Protein AF-A0A3Q0CDL2-F1 (afdb_monomer)

Foldseek 3Di:
DDDDDDDDDDDDDDDDDDDDDDDDDDDDPDDPPVNVVVVVVVVVVVVVVVVVVVVVVVVVVPPPPPVRVVVVVVVVVVVVVVVVVVVVVVVVVVVVVVVVVVVVVLVVVQVVLVVVDDVCVVVNVVSVVVVVVVVVVVVVVVVVVVVVVVVVVVVVVVVVVVVVVVVVVVVVVVVVVVVVVVVVCVVPDPVVVVVVVVVVVVLVVLLVVLVVVLCCLVVVPPPLVVDPVSVVSNVVSPDRPVPD

Mean predicted aligned error: 20.68 Å

Solvent-accessible surface area (backbone atoms only — not comparable to full-atom values): 14304 Å² total; per-residue (Å²): 132,86,86,89,82,83,89,85,89,91,86,83,86,86,87,88,85,80,88,85,84,85,89,78,89,81,76,88,79,74,80,47,71,65,56,57,48,52,49,51,54,50,49,54,50,50,53,51,49,51,53,50,51,53,46,53,51,47,65,64,65,56,65,66,47,73,68,52,51,50,50,50,52,55,48,51,54,50,48,53,54,48,52,50,52,51,52,51,53,49,52,53,47,54,54,53,49,52,52,50,51,54,51,51,49,52,52,54,51,51,62,49,54,72,70,65,46,85,87,44,53,67,63,50,52,52,50,55,47,50,53,52,50,52,53,52,52,52,52,53,49,53,56,45,51,55,51,50,52,54,51,49,54,50,50,53,53,52,49,53,51,53,51,54,50,52,51,53,52,51,51,53,53,52,52,53,55,46,52,50,51,52,49,55,51,52,71,64,29,64,68,54,56,49,49,52,53,49,53,56,47,53,53,51,52,49,52,52,51,38,52,50,52,48,52,49,52,69,69,64,72,60,69,42,83,78,40,69,66,52,38,50,51,52,63,54,56,68,57,62,84,82,80,117

Secondary structure (DSSP, 8-state):
-----------------------------PPPHHHHHHHHHHHHHHHHHHHHHHHHHHHHH----HHHHHHHHHHHHHHHHHHHHHHHHHHHHHHHHHHHHHHHHHHHHHHHHHHH-GGGHHHHHHHHHHHHHHHHHHHHHHHHHHHHHHHHHHHHHHHHHHHHHHHHHHHHHHHHHHHHHHHHHHHH-HHHHHHHHHHHHHHHHHHHHHHHHHHHHHHT---TTTSHHHHHHHHHHTS-TT--

Radius of gyration: 52.91 Å;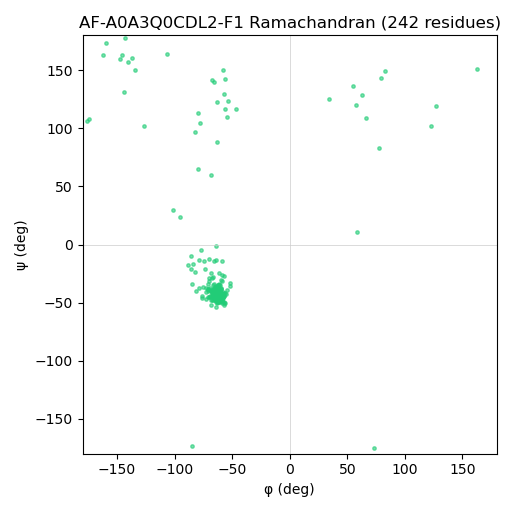 Cα contacts (8 Å, |Δi|>4): 27; chains: 1; bounding box: 133×54×135 Å

Sequence (244 aa):
MASAMEQQGEKPAAGAEDCGEVRDEPQAAGESIEDRIRLLLRLRAQTKQQLLEYKSMIDASEEKTPEQIMQEKQIEVKIEDLENEIEDVKSSFEVKSLALNRMKLSAALTNNIEKMGTESSVLTDDMKHIIKLHKLIMKSQEESSELEEKLLGIRKKRLQLKQTSRSKLLEIQTEKSKQKKDLDNMENSEVIKTMQKKLQMEIKITTVIQHVFQGLILGSKTNWAEDSALREIVLQLEKDLTTI

Structure (mmCIF, N/CA/C/O backbone):
data_AF-A0A3Q0CDL2-F1
#
_entry.id   AF-A0A3Q0CDL2-F1
#
loop_
_atom_site.group_PDB
_atom_site.id
_atom_site.type_symbol
_atom_site.label_atom_id
_atom_site.label_alt_id
_atom_site.label_comp_id
_atom_site.label_asym_id
_atom_site.label_entity_id
_atom_site.label_seq_id
_atom_site.pdbx_PDB_ins_code
_atom_site.Cartn_x
_atom_site.Cartn_y
_atom_site.Cartn_z
_atom_site.occupancy
_atom_site.B_iso_or_equiv
_atom_site.auth_seq_id
_atom_site.auth_comp_id
_atom_site.auth_asym_id
_atom_site.auth_atom_id
_atom_site.pdbx_PDB_model_num
ATOM 1 N N . MET A 1 1 ? 76.534 -24.252 23.927 1.00 37.84 1 MET A N 1
ATOM 2 C CA . MET A 1 1 ? 76.754 -23.433 22.714 1.00 37.84 1 MET A CA 1
ATOM 3 C C . MET A 1 1 ? 76.042 -22.116 22.999 1.00 37.84 1 MET A C 1
ATOM 5 O O . MET A 1 1 ? 74.838 -22.165 23.185 1.00 37.84 1 MET A O 1
ATOM 9 N N . ALA A 1 2 ? 76.717 -21.041 23.418 1.00 37.56 2 ALA A N 1
ATOM 10 C CA . ALA A 1 2 ? 77.727 -20.249 22.690 1.00 37.56 2 ALA A CA 1
ATOM 11 C C . ALA A 1 2 ? 77.112 -19.588 21.432 1.00 37.56 2 ALA A C 1
ATOM 13 O O . ALA A 1 2 ? 76.476 -20.300 20.665 1.00 37.56 2 ALA A O 1
ATOM 14 N N . SER A 1 3 ? 77.246 -18.280 21.172 1.00 36.06 3 SER A N 1
ATOM 15 C CA . SER A 1 3 ? 78.166 -17.284 21.760 1.00 36.06 3 SER A CA 1
ATOM 16 C C . SER A 1 3 ? 77.543 -15.882 21.881 1.00 36.06 3 SER A C 1
ATOM 18 O O . SER A 1 3 ? 76.564 -15.579 21.207 1.00 36.06 3 SER A O 1
ATOM 20 N N . ALA A 1 4 ? 78.159 -15.026 22.702 1.00 47.62 4 ALA A N 1
ATOM 21 C CA . ALA A 1 4 ? 77.961 -13.574 22.725 1.00 47.62 4 ALA A CA 1
ATOM 22 C C . ALA A 1 4 ? 79.176 -12.842 22.108 1.00 47.62 4 ALA A C 1
ATOM 24 O O . ALA A 1 4 ? 80.235 -13.456 21.974 1.00 47.62 4 ALA A O 1
ATOM 25 N N . MET A 1 5 ? 78.990 -11.561 21.758 1.00 41.50 5 MET A N 1
ATOM 26 C CA . MET A 1 5 ? 79.970 -10.471 21.529 1.00 41.50 5 MET A CA 1
ATOM 27 C C . MET A 1 5 ? 79.113 -9.202 21.291 1.00 41.50 5 MET A C 1
ATOM 29 O O . MET A 1 5 ? 78.276 -9.220 20.394 1.00 41.50 5 MET A O 1
ATOM 33 N N . GLU A 1 6 ? 79.006 -8.206 22.180 1.00 40.66 6 GLU A N 1
ATOM 34 C CA . GLU A 1 6 ? 79.991 -7.215 22.680 1.00 40.66 6 GLU A CA 1
ATOM 35 C C . GLU A 1 6 ? 80.471 -6.205 21.614 1.00 40.66 6 GLU A C 1
ATOM 37 O O . GLU A 1 6 ? 81.032 -6.614 20.607 1.00 40.66 6 GLU A O 1
ATOM 42 N N . GLN A 1 7 ? 80.050 -4.925 21.717 1.00 42.81 7 GLN A N 1
ATOM 43 C CA . GLN A 1 7 ? 80.788 -3.736 22.252 1.00 42.81 7 GLN A CA 1
ATOM 44 C C . GLN A 1 7 ? 81.736 -3.103 21.193 1.00 42.81 7 GLN A C 1
ATOM 46 O O . GLN A 1 7 ? 82.198 -3.821 20.321 1.00 42.81 7 GLN A O 1
ATOM 51 N N . GLN A 1 8 ? 82.076 -1.805 21.103 1.00 38.25 8 GLN A N 1
ATOM 52 C CA . GLN A 1 8 ? 81.852 -0.523 21.827 1.00 38.25 8 GLN A CA 1
ATOM 53 C C . GLN A 1 8 ? 81.735 0.612 20.749 1.00 38.25 8 GLN A C 1
ATOM 55 O O . GLN A 1 8 ? 81.874 0.314 19.567 1.00 38.25 8 GLN A O 1
ATOM 60 N N . GLY A 1 9 ? 81.490 1.914 20.989 1.00 30.89 9 GLY A N 1
ATOM 61 C CA . GLY A 1 9 ? 81.220 2.692 22.211 1.00 30.89 9 GLY A CA 1
ATOM 62 C C . GLY A 1 9 ? 82.219 3.851 22.439 1.00 30.89 9 GLY A C 1
ATOM 63 O O . GLY A 1 9 ? 83.301 3.582 22.941 1.00 30.89 9 GLY A O 1
ATOM 64 N N . GLU A 1 10 ? 81.869 5.122 22.147 1.00 30.00 10 GLU A N 1
ATOM 65 C CA . GLU A 1 10 ? 82.773 6.286 22.347 1.00 30.00 10 GLU A CA 1
ATOM 66 C C . GLU A 1 10 ? 82.119 7.510 23.033 1.00 30.00 10 GLU A C 1
ATOM 68 O O . GLU A 1 10 ? 80.917 7.760 22.925 1.00 30.00 10 GLU A O 1
ATOM 73 N N . LYS A 1 11 ? 82.943 8.265 23.769 1.00 37.34 11 LYS A N 1
ATOM 74 C CA . LYS A 1 11 ? 82.632 9.458 24.579 1.00 37.34 11 LYS A CA 1
ATOM 75 C C . LYS A 1 11 ? 83.862 10.377 24.520 1.00 37.34 11 LYS A C 1
ATOM 77 O O . LYS A 1 11 ? 84.965 9.863 24.340 1.00 37.34 11 LYS A O 1
ATOM 82 N N . PRO A 1 12 ? 83.736 11.683 24.800 1.00 42.75 12 PRO A N 1
ATOM 83 C CA . PRO A 1 12 ? 84.707 12.233 25.751 1.00 42.75 12 PRO A CA 1
ATOM 84 C C . PRO A 1 12 ? 84.115 13.181 26.807 1.00 42.75 12 PRO A C 1
ATOM 86 O O . PRO A 1 12 ? 83.010 13.706 26.691 1.00 42.75 12 PRO A O 1
ATOM 89 N N . ALA A 1 13 ? 84.893 13.347 27.877 1.00 35.75 13 ALA A N 1
ATOM 90 C CA . ALA A 1 13 ? 84.789 14.416 28.873 1.00 35.75 13 ALA A CA 1
ATOM 91 C C . ALA A 1 13 ? 85.564 15.670 28.351 1.00 35.75 13 ALA A C 1
ATOM 93 O O . ALA A 1 13 ? 86.014 15.657 27.211 1.00 35.75 13 ALA A O 1
ATOM 94 N N . ALA A 1 14 ? 85.780 16.781 29.060 1.00 36.28 14 ALA A N 1
ATOM 95 C CA . ALA A 1 14 ? 85.710 17.060 30.492 1.00 36.28 14 ALA A CA 1
ATOM 96 C C . ALA A 1 14 ? 85.555 18.573 30.760 1.00 36.28 14 ALA A C 1
ATOM 98 O O . ALA A 1 14 ? 85.694 19.390 29.854 1.00 36.28 14 ALA A O 1
ATOM 99 N N . GLY A 1 15 ? 85.341 18.928 32.027 1.00 29.38 15 GLY A N 1
ATOM 100 C CA . GLY A 1 15 ? 85.443 20.291 32.549 1.00 29.38 15 GLY A CA 1
ATOM 101 C C . GLY A 1 15 ? 85.217 20.265 34.059 1.00 29.38 15 GLY A C 1
ATOM 102 O O . GLY A 1 15 ? 84.099 20.006 34.496 1.00 29.38 15 GLY A O 1
ATOM 103 N N . ALA A 1 16 ? 86.279 20.444 34.843 1.00 38.75 16 ALA A N 1
ATOM 104 C CA . ALA A 1 16 ? 86.254 20.405 36.304 1.00 38.75 16 ALA A CA 1
ATOM 105 C C . ALA A 1 16 ? 87.230 21.446 36.864 1.00 38.75 16 ALA A C 1
ATOM 107 O O . ALA A 1 16 ? 88.356 21.490 36.385 1.00 38.75 16 ALA A O 1
ATOM 108 N N . GLU A 1 17 ? 86.758 22.245 37.827 1.00 33.28 17 GLU A N 1
ATOM 109 C CA . GLU A 1 17 ? 87.432 23.200 38.740 1.00 33.28 17 GLU A CA 1
ATOM 110 C C . GLU A 1 17 ? 86.308 24.123 39.291 1.00 33.28 17 GLU A C 1
ATOM 112 O O . GLU A 1 17 ? 85.319 24.336 38.590 1.00 33.28 17 GLU A O 1
ATOM 117 N N . ASP A 1 18 ? 86.333 24.720 40.486 1.00 29.38 18 ASP A N 1
ATOM 118 C CA . ASP A 1 18 ? 86.982 24.397 41.770 1.00 29.38 18 ASP A CA 1
ATOM 119 C C . ASP A 1 18 ? 86.283 25.214 42.902 1.00 29.38 18 ASP A C 1
ATOM 121 O O . ASP A 1 18 ? 85.564 26.166 42.616 1.00 29.38 18 ASP A O 1
ATOM 125 N N . CYS A 1 19 ? 86.479 24.817 44.166 1.00 29.55 19 CYS A N 1
ATOM 126 C CA . CYS A 1 19 ? 86.322 25.559 45.435 1.00 29.55 19 CYS A CA 1
ATOM 127 C C . CYS A 1 19 ? 85.233 26.651 45.644 1.00 29.55 19 CYS A C 1
ATOM 129 O O . CYS A 1 19 ? 85.321 27.759 45.125 1.00 29.55 19 CYS A O 1
ATOM 131 N N . GLY A 1 20 ? 84.423 26.455 46.702 1.00 31.94 20 GLY A N 1
ATOM 132 C CA . GLY A 1 20 ? 84.436 27.427 47.818 1.00 31.94 20 GLY A CA 1
ATOM 133 C C . GLY A 1 20 ? 83.118 28.060 48.309 1.00 31.94 20 GLY A C 1
ATOM 134 O O . GLY A 1 20 ? 82.497 28.849 47.616 1.00 31.94 20 GLY A O 1
ATOM 135 N N . GLU A 1 21 ? 82.818 27.811 49.594 1.00 30.83 21 GLU A N 1
ATOM 136 C CA . GLU A 1 21 ? 82.237 28.769 50.566 1.00 30.83 21 GLU A CA 1
ATOM 137 C C . GLU A 1 21 ? 80.721 29.138 50.544 1.00 30.83 21 GLU A C 1
ATOM 139 O O . GLU A 1 21 ? 80.307 30.190 50.082 1.00 30.83 21 GLU A O 1
ATOM 144 N N . VAL A 1 22 ? 79.917 28.270 51.187 1.00 41.84 22 VAL A N 1
ATOM 145 C CA . VAL A 1 22 ? 79.116 28.539 52.421 1.00 41.84 22 VAL A CA 1
ATOM 146 C C . VAL A 1 22 ? 78.110 29.726 52.489 1.00 41.84 22 VAL A C 1
ATOM 148 O O . VAL A 1 22 ? 78.460 30.875 52.261 1.00 41.84 22 VAL A O 1
ATOM 151 N N . ARG A 1 23 ? 76.922 29.420 53.066 1.00 38.66 23 ARG A N 1
ATOM 152 C CA . ARG A 1 23 ? 75.755 30.274 53.451 1.00 38.66 23 ARG A CA 1
ATOM 153 C C . ARG A 1 23 ? 74.796 30.684 52.321 1.00 38.66 23 ARG A C 1
ATOM 155 O O . ARG A 1 23 ? 75.222 30.939 51.207 1.00 38.66 23 ARG A O 1
ATOM 162 N N . ASP A 1 24 ? 73.479 30.765 52.533 1.00 31.45 24 ASP A N 1
ATOM 163 C CA . ASP A 1 24 ? 72.621 30.505 53.712 1.00 31.45 24 ASP A CA 1
ATOM 164 C C . ASP A 1 24 ? 71.317 29.818 53.245 1.00 31.45 24 ASP A C 1
ATOM 166 O O . ASP A 1 24 ? 70.903 29.993 52.098 1.00 31.45 24 ASP A O 1
ATOM 170 N N . GLU A 1 25 ? 70.622 29.084 54.125 1.00 45.72 25 GLU A N 1
ATOM 171 C CA . GLU A 1 25 ? 69.193 28.801 53.906 1.00 45.72 25 GLU A CA 1
ATOM 172 C C . GLU A 1 25 ? 68.383 30.100 54.030 1.00 45.72 25 GLU A C 1
ATOM 174 O O . GLU A 1 25 ? 68.580 30.868 54.976 1.00 45.72 25 GLU A O 1
ATOM 179 N N . PRO A 1 26 ? 67.357 30.279 53.184 1.00 46.22 26 PRO A N 1
ATOM 180 C CA . PRO A 1 26 ? 66.110 30.825 53.702 1.00 46.22 26 PRO A CA 1
ATOM 181 C C . PRO A 1 26 ? 64.916 29.934 53.345 1.00 46.22 26 PRO A C 1
ATOM 183 O O . PRO A 1 26 ? 64.364 29.993 52.252 1.00 46.22 26 PRO A O 1
ATOM 186 N N . GLN A 1 27 ? 64.494 29.178 54.358 1.00 37.22 27 GLN A N 1
ATOM 187 C CA . GLN A 1 27 ? 63.112 29.119 54.845 1.00 37.22 27 GLN A CA 1
ATOM 188 C C . GLN A 1 27 ? 61.992 28.713 53.872 1.00 37.22 27 GLN A C 1
ATOM 190 O O . GLN A 1 27 ? 61.606 29.420 52.944 1.00 37.22 27 GLN A O 1
ATOM 195 N N . ALA A 1 28 ? 61.325 27.620 54.246 1.00 50.00 28 ALA A N 1
ATOM 196 C CA . ALA A 1 28 ? 60.020 27.241 53.728 1.00 50.00 28 ALA A CA 1
ATOM 197 C C . ALA A 1 28 ? 58.979 28.369 53.893 1.00 50.00 28 ALA A C 1
ATOM 199 O O . ALA A 1 28 ? 58.479 28.620 54.991 1.00 50.00 28 ALA A O 1
ATOM 200 N N . ALA A 1 29 ? 58.583 28.987 52.780 1.00 41.72 29 ALA A N 1
ATOM 201 C CA . ALA A 1 29 ? 57.315 29.696 52.681 1.00 41.72 29 ALA A CA 1
ATOM 202 C C . ALA A 1 29 ? 56.207 28.647 52.505 1.00 41.72 29 ALA A C 1
ATOM 204 O O . ALA A 1 29 ? 56.091 28.025 51.451 1.00 41.72 29 ALA A O 1
ATOM 205 N N . GLY A 1 30 ? 55.437 28.391 53.564 1.00 50.50 30 GLY A N 1
ATOM 206 C CA . GLY A 1 30 ? 54.414 27.349 53.547 1.00 50.50 30 GLY A CA 1
ATOM 207 C C . GLY A 1 30 ? 53.312 27.642 52.531 1.00 50.50 30 GLY A C 1
ATOM 208 O O . GLY A 1 30 ? 52.633 28.663 52.638 1.00 50.50 30 GLY A O 1
ATOM 209 N N . GLU A 1 31 ? 53.084 26.718 51.592 1.00 56.03 31 GLU A N 1
ATOM 210 C CA . GLU A 1 31 ? 51.849 26.700 50.808 1.00 56.03 31 GLU A CA 1
ATOM 211 C C . GLU A 1 31 ? 50.663 26.641 51.776 1.00 56.03 31 GLU A C 1
ATOM 213 O O . GLU A 1 31 ? 50.510 25.672 52.531 1.00 56.03 31 GLU A O 1
ATOM 218 N N . SER A 1 32 ? 49.822 27.679 51.768 1.00 72.50 32 SER A N 1
ATOM 219 C CA . SER A 1 32 ? 48.610 27.682 52.581 1.00 72.50 32 SER A CA 1
ATOM 220 C C . SER A 1 32 ? 47.767 26.458 52.226 1.00 72.50 32 SER A C 1
ATOM 222 O O . SER A 1 32 ? 47.647 26.075 51.058 1.00 72.50 32 SER A O 1
ATOM 224 N N . ILE A 1 33 ? 47.122 25.859 53.230 1.00 78.31 33 ILE A N 1
ATOM 225 C CA . ILE A 1 33 ? 46.158 24.768 53.023 1.00 78.31 33 ILE A CA 1
ATOM 226 C C . ILE A 1 33 ? 45.099 25.194 51.987 1.00 78.31 33 ILE A C 1
ATOM 228 O O . ILE A 1 33 ? 44.659 24.381 51.176 1.00 78.31 33 ILE A O 1
ATOM 232 N N . GLU A 1 34 ? 44.760 26.485 51.953 1.00 80.38 34 GLU A N 1
ATOM 233 C CA . GLU A 1 34 ? 43.861 27.100 50.977 1.00 80.38 34 GLU A CA 1
ATOM 234 C C . GLU A 1 34 ? 44.380 27.025 49.535 1.00 80.38 34 GLU A C 1
ATOM 236 O O . GLU A 1 34 ? 43.597 26.757 48.626 1.00 80.38 34 GLU A O 1
ATOM 241 N N . ASP A 1 35 ? 45.681 27.208 49.300 1.00 84.75 35 ASP A N 1
ATOM 242 C CA . ASP A 1 35 ? 46.280 27.122 47.962 1.00 84.75 35 ASP A CA 1
ATOM 243 C C . ASP A 1 35 ? 46.348 25.677 47.472 1.00 84.75 35 ASP A C 1
ATOM 245 O O . ASP A 1 35 ? 46.018 25.394 46.316 1.00 84.75 35 ASP A O 1
ATOM 249 N N . ARG A 1 36 ? 46.624 24.734 48.379 1.00 86.50 36 ARG A N 1
ATOM 250 C CA . ARG A 1 36 ? 46.516 23.299 48.090 1.00 86.50 36 ARG A CA 1
ATOM 251 C C . ARG A 1 36 ? 45.071 22.886 47.782 1.00 86.50 36 ARG A C 1
ATOM 253 O O . ARG A 1 36 ? 44.841 22.096 46.868 1.00 86.50 36 ARG A O 1
ATOM 260 N N . ILE A 1 37 ? 44.081 23.465 48.468 1.00 90.12 37 ILE A N 1
ATOM 261 C CA . ILE A 1 37 ? 42.651 23.283 48.157 1.00 90.12 37 ILE A CA 1
ATOM 262 C C . ILE A 1 37 ? 42.295 23.904 46.794 1.00 90.12 37 ILE A C 1
ATOM 264 O O . ILE A 1 37 ? 41.624 23.251 45.994 1.00 90.12 37 ILE A O 1
ATOM 268 N N . ARG A 1 38 ? 42.769 25.118 46.477 1.00 90.38 38 ARG A N 1
ATOM 269 C CA . ARG A 1 38 ? 42.572 25.762 45.160 1.00 90.38 38 ARG A CA 1
ATOM 270 C C . ARG A 1 38 ? 43.164 24.920 44.028 1.00 90.38 38 ARG A C 1
ATOM 272 O O . ARG A 1 38 ? 42.516 24.760 42.992 1.00 90.38 38 ARG A O 1
ATOM 279 N N . LEU A 1 39 ? 44.349 24.342 44.231 1.00 92.50 39 LEU A N 1
ATOM 280 C CA . LEU A 1 39 ? 44.988 23.428 43.284 1.00 92.50 39 LEU A CA 1
ATOM 281 C C . LEU A 1 39 ? 44.149 22.157 43.074 1.00 92.50 39 LEU A C 1
ATOM 283 O O . LEU A 1 39 ? 43.856 21.807 41.933 1.00 92.50 39 LEU A O 1
ATOM 287 N N . LEU A 1 40 ? 43.685 21.513 44.150 1.00 93.25 40 LEU A N 1
ATOM 288 C CA . LEU A 1 40 ? 42.820 20.328 44.070 1.00 93.25 40 LEU A CA 1
ATOM 289 C C . LEU A 1 40 ? 41.478 20.616 43.376 1.00 93.25 40 LEU A C 1
ATOM 291 O O . LEU A 1 40 ? 41.010 19.800 42.583 1.00 93.25 40 LEU A O 1
ATOM 295 N N . LEU A 1 41 ? 40.867 21.781 43.619 1.00 93.62 41 LEU A N 1
ATOM 296 C CA . LEU A 1 41 ? 39.640 22.200 42.932 1.00 93.62 41 LEU A CA 1
ATOM 297 C C . LEU A 1 41 ? 39.872 22.446 41.433 1.00 93.62 41 LEU A C 1
ATOM 299 O O . LEU A 1 41 ? 39.039 22.043 40.619 1.00 93.62 41 LEU A O 1
ATOM 303 N N . ARG A 1 42 ? 41.010 23.046 41.059 1.00 94.69 42 ARG A N 1
ATOM 304 C CA . ARG A 1 42 ? 41.412 23.238 39.657 1.00 94.69 42 ARG A CA 1
ATOM 305 C C . ARG A 1 42 ? 41.645 21.900 38.955 1.00 94.69 42 ARG A C 1
ATOM 307 O O . ARG A 1 42 ? 41.087 21.687 37.882 1.00 94.69 42 ARG A O 1
ATOM 314 N N . LEU A 1 43 ? 42.385 20.986 39.586 1.00 94.50 43 LEU A N 1
ATOM 315 C CA . LEU A 1 43 ? 42.620 19.636 39.067 1.00 94.50 43 LEU A CA 1
ATOM 316 C C . LEU A 1 43 ? 41.301 18.873 38.895 1.00 94.50 43 LEU A C 1
ATOM 318 O O . LEU A 1 43 ? 41.045 18.345 37.820 1.00 94.50 43 LEU A O 1
ATOM 322 N N . ARG A 1 44 ? 40.400 18.906 39.889 1.00 95.69 44 ARG A N 1
ATOM 323 C CA . ARG A 1 44 ? 39.055 18.309 39.782 1.00 95.69 44 ARG A CA 1
ATOM 324 C C . ARG A 1 44 ? 38.267 18.862 38.590 1.00 95.69 44 ARG A C 1
ATOM 326 O O . ARG A 1 44 ? 37.586 18.096 37.910 1.00 95.69 44 ARG A O 1
ATOM 333 N N . ALA A 1 45 ? 38.331 20.172 38.346 1.00 95.00 45 ALA A N 1
ATOM 334 C CA . ALA A 1 45 ? 37.667 20.797 37.204 1.00 95.00 45 ALA A CA 1
ATOM 335 C C . ALA A 1 45 ? 38.285 20.346 35.869 1.00 95.00 45 ALA A C 1
ATOM 337 O O . ALA A 1 45 ? 37.543 19.976 34.962 1.00 95.00 45 ALA A O 1
ATOM 338 N N . GLN A 1 46 ? 39.619 20.291 35.773 1.00 95.75 46 GLN A N 1
ATOM 339 C CA . GLN A 1 46 ? 40.329 19.797 34.589 1.00 95.75 46 GLN A CA 1
ATOM 340 C C . GLN A 1 46 ? 40.028 18.320 34.310 1.00 95.75 46 GLN A C 1
ATOM 342 O O . GLN A 1 46 ? 39.648 17.989 33.194 1.00 95.75 46 GLN A O 1
ATOM 347 N N . THR A 1 47 ? 40.095 17.439 35.313 1.00 95.31 47 THR A N 1
ATOM 348 C CA . THR A 1 47 ? 39.760 16.016 35.141 1.00 95.31 47 THR A CA 1
ATOM 349 C C . THR A 1 47 ? 38.297 15.828 34.741 1.00 95.31 47 THR A C 1
ATOM 351 O O . THR A 1 47 ? 38.007 15.002 33.882 1.00 95.31 47 THR A O 1
ATOM 354 N N . LYS A 1 48 ? 37.361 16.613 35.301 1.00 96.31 48 LYS A N 1
ATOM 355 C CA . LYS A 1 48 ? 35.950 16.582 34.879 1.00 96.31 48 LYS A CA 1
ATOM 356 C C . LYS A 1 48 ? 35.787 17.007 33.416 1.00 96.31 48 LYS A C 1
ATOM 358 O O . LYS A 1 48 ? 35.015 16.375 32.700 1.00 96.31 48 LYS A O 1
ATOM 363 N N . GLN A 1 49 ? 36.495 18.052 32.991 1.00 95.19 49 GLN A N 1
ATOM 364 C CA . GLN A 1 49 ? 36.472 18.539 31.613 1.00 95.19 49 GLN A CA 1
ATOM 365 C C . GLN A 1 49 ? 37.043 17.493 30.647 1.00 95.19 49 GLN A C 1
ATOM 367 O O . GLN A 1 49 ? 36.362 17.120 29.700 1.00 95.19 49 GLN A O 1
ATOM 372 N N . GLN A 1 50 ? 38.217 16.932 30.948 1.00 94.06 50 GLN A N 1
ATOM 373 C CA . GLN A 1 50 ? 38.835 15.864 30.156 1.00 94.06 50 GLN A CA 1
ATOM 374 C C . GLN A 1 50 ? 37.937 14.627 30.050 1.00 94.06 50 GLN A C 1
ATOM 376 O O . GLN A 1 50 ? 37.801 14.062 28.974 1.00 94.06 50 GLN A O 1
ATOM 381 N N . LEU A 1 51 ? 37.286 14.203 31.139 1.00 94.31 51 LEU A N 1
ATOM 382 C CA . LEU A 1 51 ? 36.372 13.053 31.117 1.00 94.31 51 LEU A CA 1
ATOM 383 C C . LEU A 1 51 ? 35.145 13.335 30.229 1.00 94.31 51 LEU A C 1
ATOM 385 O O . LEU A 1 51 ? 34.689 12.450 29.511 1.00 94.31 51 LEU A O 1
ATOM 389 N N . LEU A 1 52 ? 34.642 14.574 30.222 1.00 94.44 52 LEU A N 1
ATOM 390 C CA . LEU A 1 52 ? 33.544 14.993 29.348 1.00 94.44 52 LEU A CA 1
ATOM 391 C C . LEU A 1 52 ? 33.982 15.083 27.876 1.00 94.44 52 LEU A C 1
ATOM 393 O O . LEU A 1 52 ? 33.228 14.666 27.003 1.00 94.44 52 LEU A O 1
ATOM 397 N N . GLU A 1 53 ? 35.201 15.546 27.601 1.00 91.88 53 GLU A N 1
ATOM 398 C CA . GLU A 1 53 ? 35.809 15.548 26.262 1.00 91.88 53 GLU A CA 1
ATOM 399 C C . GLU A 1 53 ? 36.036 14.125 25.740 1.00 91.88 53 GLU A C 1
ATOM 401 O O . GLU A 1 53 ? 35.597 13.815 24.636 1.00 91.88 53 GLU A O 1
ATOM 406 N N . TYR A 1 54 ? 36.616 13.228 26.546 1.00 88.38 54 TYR A N 1
ATOM 407 C CA . TYR A 1 54 ? 36.757 11.813 26.192 1.00 88.38 54 TYR A CA 1
ATOM 408 C C . TYR A 1 54 ? 35.405 11.139 25.984 1.00 88.38 54 TYR A C 1
ATOM 410 O O . TYR A 1 54 ? 35.261 10.382 25.031 1.00 88.38 54 TYR A O 1
ATOM 418 N N . LYS A 1 55 ? 34.400 11.434 26.818 1.00 90.31 55 LYS A N 1
ATOM 419 C CA . LYS A 1 55 ? 33.042 10.934 26.592 1.00 90.31 55 LYS A CA 1
ATOM 420 C C . LYS A 1 55 ? 32.477 11.448 25.265 1.00 90.31 55 LYS A C 1
ATOM 422 O O . LYS A 1 55 ? 32.001 10.647 24.482 1.00 90.31 55 LYS A O 1
ATOM 427 N N . SER A 1 56 ? 32.587 12.745 24.986 1.00 84.94 56 SER A N 1
ATOM 428 C CA . SER A 1 56 ? 32.137 13.341 23.720 1.00 84.94 56 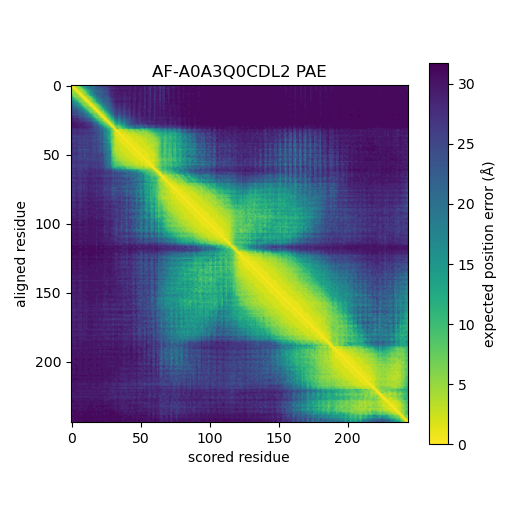SER A CA 1
ATOM 429 C C . SER A 1 56 ? 32.851 12.731 22.505 1.00 84.94 56 SER A C 1
ATOM 431 O O . SER A 1 56 ? 32.223 12.473 21.484 1.00 84.94 56 SER A O 1
ATOM 433 N N . MET A 1 57 ? 34.152 12.437 22.620 1.00 82.69 57 MET A N 1
ATOM 434 C CA . MET A 1 57 ? 34.906 11.717 21.591 1.00 82.69 57 MET A CA 1
ATOM 435 C C . MET A 1 57 ? 34.445 10.268 21.434 1.00 82.69 57 MET A C 1
ATOM 437 O O . MET A 1 57 ? 34.349 9.807 20.304 1.00 82.69 57 MET A O 1
ATOM 441 N N . ILE A 1 58 ? 34.152 9.559 22.530 1.00 80.00 58 ILE A N 1
ATOM 442 C CA . ILE A 1 58 ? 33.626 8.188 22.494 1.00 80.00 58 ILE A CA 1
ATOM 443 C C . ILE A 1 58 ? 32.246 8.186 21.834 1.00 80.00 58 ILE A C 1
ATOM 445 O O . ILE A 1 58 ? 32.093 7.518 20.817 1.00 80.00 58 ILE A O 1
ATOM 449 N N . ASP A 1 59 ? 31.310 9.003 22.323 1.00 77.81 59 ASP A N 1
ATOM 450 C CA . ASP A 1 59 ? 29.944 9.144 21.805 1.00 77.81 59 ASP A CA 1
ATOM 451 C C . ASP A 1 59 ? 29.932 9.575 20.313 1.00 77.81 59 ASP A C 1
ATOM 453 O O . ASP A 1 59 ? 29.039 9.189 19.564 1.00 77.81 59 ASP A O 1
ATOM 457 N N . ALA A 1 60 ? 30.930 10.346 19.852 1.00 74.94 60 ALA A N 1
ATOM 458 C CA . ALA A 1 60 ? 31.103 10.721 18.440 1.00 74.94 60 ALA A CA 1
ATOM 459 C C . ALA A 1 60 ? 31.879 9.686 17.596 1.00 74.94 60 ALA A C 1
ATOM 461 O O . ALA A 1 60 ? 31.772 9.698 16.371 1.00 74.94 60 ALA A O 1
ATOM 462 N N . SER A 1 61 ? 32.670 8.813 18.230 1.00 66.44 61 SER A N 1
ATOM 463 C CA . SER A 1 61 ? 33.367 7.684 17.591 1.00 66.44 61 SER A CA 1
ATOM 464 C C . SER A 1 61 ? 32.525 6.406 17.549 1.00 66.44 61 SER A C 1
ATOM 466 O O . SER A 1 61 ? 32.788 5.535 16.722 1.00 66.44 61 SER A O 1
ATOM 468 N N . GLU A 1 62 ? 31.464 6.326 18.362 1.00 65.19 62 GLU A N 1
ATOM 469 C CA . GLU A 1 62 ? 30.291 5.485 18.119 1.00 65.19 62 GLU A CA 1
ATOM 470 C C . GLU A 1 62 ? 29.501 6.027 16.913 1.00 65.19 62 GLU A C 1
ATOM 472 O O . GLU A 1 62 ? 28.308 6.334 16.981 1.00 65.19 62 GLU A O 1
ATOM 477 N N . GLU A 1 63 ? 30.162 6.084 15.753 1.00 59.25 63 GLU A N 1
ATOM 478 C CA . GLU A 1 63 ? 29.474 6.010 14.473 1.00 59.25 63 GLU A CA 1
ATOM 479 C C . GLU A 1 63 ? 28.814 4.627 14.427 1.00 59.25 63 GLU A C 1
ATOM 481 O O . GLU A 1 63 ? 29.424 3.632 14.030 1.00 59.25 63 GLU A O 1
ATOM 486 N N . LYS A 1 64 ? 27.579 4.559 14.949 1.00 63.94 64 LYS A N 1
ATOM 487 C CA . LYS A 1 64 ? 26.783 3.334 15.041 1.00 63.94 64 LYS A CA 1
ATOM 488 C C . LYS A 1 64 ? 26.848 2.633 13.691 1.00 63.94 64 LYS A C 1
ATOM 490 O O . LYS A 1 64 ? 26.388 3.179 12.686 1.00 63.94 64 LYS A O 1
ATOM 495 N N . THR A 1 65 ? 27.423 1.434 13.666 1.00 66.25 65 THR A N 1
ATOM 496 C CA . THR A 1 65 ? 27.582 0.697 12.405 1.00 66.25 65 THR A CA 1
ATOM 497 C C . THR A 1 65 ? 26.213 0.488 11.745 1.00 66.25 65 THR A C 1
ATOM 499 O O . THR A 1 65 ? 25.205 0.400 12.456 1.00 66.25 65 THR A O 1
ATOM 502 N N . PRO A 1 66 ? 26.121 0.411 10.404 1.00 63.34 66 PRO A N 1
ATOM 503 C CA . PRO A 1 66 ? 24.841 0.237 9.712 1.00 63.34 66 PRO A CA 1
ATOM 504 C C . PRO A 1 66 ? 24.018 -0.943 10.251 1.00 63.34 66 PRO A C 1
ATOM 506 O O . PRO A 1 66 ? 22.799 -0.840 10.390 1.00 63.34 66 PRO A O 1
ATOM 509 N N . GLU A 1 67 ? 24.687 -2.028 10.640 1.00 67.69 67 GLU A N 1
ATOM 510 C CA . GLU A 1 67 ? 24.122 -3.194 11.319 1.00 67.69 67 GLU A CA 1
ATOM 511 C C . GLU A 1 67 ? 23.512 -2.848 12.684 1.00 67.69 67 GLU A C 1
ATOM 513 O O . GLU A 1 67 ? 22.428 -3.324 13.014 1.00 67.69 67 GLU A O 1
ATOM 518 N N . GLN A 1 68 ? 24.180 -2.005 13.469 1.00 72.38 68 GLN A N 1
ATOM 519 C CA . GLN A 1 68 ? 23.761 -1.583 14.805 1.00 72.38 68 GLN A CA 1
ATOM 520 C C . GLN A 1 68 ? 22.572 -0.612 14.732 1.00 72.38 68 GLN A C 1
ATOM 522 O O . GLN A 1 68 ? 21.596 -0.798 15.453 1.00 72.38 68 GLN A O 1
ATOM 527 N N . ILE A 1 69 ? 22.577 0.329 13.777 1.00 71.44 69 ILE A N 1
ATOM 528 C CA . ILE A 1 69 ? 21.415 1.183 13.452 1.00 71.44 69 ILE A CA 1
ATOM 529 C C . ILE A 1 69 ? 20.231 0.328 12.973 1.00 71.44 69 ILE A C 1
ATOM 531 O O . ILE A 1 69 ? 19.077 0.601 13.304 1.00 71.44 69 ILE A O 1
ATOM 535 N N . MET A 1 70 ? 20.491 -0.716 12.181 1.00 69.94 70 MET A N 1
ATOM 536 C CA . MET A 1 70 ? 19.454 -1.635 11.711 1.00 69.94 70 MET A CA 1
ATOM 537 C C . MET A 1 70 ? 18.874 -2.482 12.854 1.00 69.94 70 MET A C 1
ATOM 539 O O . MET A 1 70 ? 17.663 -2.698 12.881 1.00 69.94 70 MET A O 1
ATOM 543 N N . GLN A 1 71 ? 19.697 -2.939 13.802 1.00 80.50 71 GLN A N 1
ATOM 544 C CA . GLN A 1 71 ? 19.232 -3.637 15.006 1.00 80.50 71 GLN A CA 1
ATOM 545 C C . GLN A 1 71 ? 18.435 -2.710 15.929 1.00 80.50 71 GLN A C 1
ATOM 547 O O . GLN A 1 71 ? 17.363 -3.096 16.382 1.00 80.50 71 GLN A O 1
ATOM 552 N N . GLU A 1 72 ? 18.906 -1.483 16.153 1.00 76.69 72 GLU A N 1
ATOM 553 C CA . GLU A 1 72 ? 18.212 -0.473 16.956 1.00 76.69 72 GLU A CA 1
ATOM 554 C C . GLU A 1 72 ? 16.829 -0.161 16.371 1.00 76.69 72 GLU A C 1
ATOM 556 O O . GLU A 1 72 ? 15.839 -0.264 17.086 1.00 76.69 72 GLU A O 1
ATOM 561 N N . LYS A 1 73 ? 16.717 0.045 15.051 1.00 81.75 73 LYS A N 1
ATOM 562 C CA . LYS A 1 73 ? 15.418 0.194 14.368 1.00 81.75 73 LYS A CA 1
ATOM 563 C C . LYS A 1 73 ? 14.523 -1.043 14.469 1.00 81.75 73 LYS A C 1
ATOM 565 O O . LYS A 1 73 ? 13.309 -0.910 14.563 1.00 81.75 73 LYS A O 1
ATOM 570 N N . GLN A 1 74 ? 15.087 -2.253 14.446 1.00 83.12 74 GLN A N 1
ATOM 571 C CA . GLN A 1 74 ? 14.304 -3.478 14.669 1.00 83.12 74 GLN A CA 1
ATOM 572 C C . GLN A 1 74 ? 13.822 -3.615 16.118 1.00 83.12 74 GLN A C 1
ATOM 574 O O . GLN A 1 74 ? 12.803 -4.263 16.349 1.00 83.12 74 GLN A O 1
ATOM 579 N N . ILE A 1 75 ? 14.550 -3.060 17.088 1.00 86.06 75 ILE A N 1
ATOM 580 C CA . ILE A 1 75 ? 14.137 -3.004 18.493 1.00 86.06 75 ILE A CA 1
ATOM 581 C C . ILE A 1 75 ? 13.067 -1.922 18.671 1.00 86.06 75 ILE A C 1
ATOM 583 O O . ILE A 1 75 ? 12.043 -2.200 19.278 1.00 86.06 75 ILE A O 1
ATOM 587 N N . GLU A 1 76 ? 13.254 -0.744 18.079 1.00 87.12 76 GLU A N 1
ATOM 588 C CA . GLU A 1 76 ? 12.316 0.384 18.110 1.00 87.12 76 GLU A CA 1
ATOM 589 C C . GLU A 1 76 ? 10.945 -0.000 17.528 1.00 87.12 76 GLU A C 1
ATOM 591 O O . GLU A 1 76 ? 9.936 0.165 18.205 1.00 87.12 76 GLU A O 1
ATOM 596 N N . VAL A 1 77 ? 10.907 -0.653 16.357 1.00 91.31 77 VAL A N 1
ATOM 597 C CA . VAL A 1 77 ? 9.659 -1.195 15.777 1.00 91.31 77 VAL A CA 1
ATOM 598 C C . VAL A 1 77 ? 9.001 -2.234 16.694 1.00 91.31 77 VAL A C 1
ATOM 600 O O . VAL A 1 77 ? 7.786 -2.233 16.843 1.00 91.31 77 VAL A O 1
ATOM 603 N N . LYS A 1 78 ? 9.777 -3.105 17.357 1.00 91.56 78 LYS A N 1
ATOM 604 C CA . LYS A 1 78 ? 9.222 -4.087 18.309 1.00 91.56 78 LYS A CA 1
ATOM 605 C C . LYS A 1 78 ? 8.692 -3.441 19.588 1.00 91.56 78 LYS A C 1
ATOM 607 O O . LYS A 1 78 ? 7.769 -3.984 20.183 1.00 91.56 78 LYS A O 1
ATOM 612 N N . ILE A 1 79 ? 9.287 -2.333 20.031 1.00 90.62 79 ILE A N 1
ATOM 613 C CA . ILE A 1 79 ? 8.782 -1.550 21.161 1.00 90.62 79 ILE A CA 1
ATOM 614 C C . ILE A 1 79 ? 7.463 -0.891 20.754 1.00 90.62 79 ILE A C 1
ATOM 616 O O . ILE A 1 79 ? 6.483 -1.075 21.464 1.00 90.62 79 ILE A O 1
ATOM 620 N N . GLU A 1 80 ? 7.399 -0.245 19.585 1.00 91.56 80 GLU A N 1
ATOM 621 C CA . GLU A 1 80 ? 6.165 0.346 19.048 1.00 91.56 80 GLU A CA 1
ATOM 622 C C . GLU A 1 80 ? 5.049 -0.710 18.892 1.00 91.56 80 GLU A C 1
ATOM 624 O O . GLU A 1 80 ? 3.919 -0.483 19.324 1.00 91.56 80 GLU A O 1
ATOM 629 N N . ASP A 1 81 ? 5.349 -1.895 18.348 1.00 90.88 81 ASP A N 1
ATOM 630 C CA . ASP A 1 81 ? 4.392 -3.010 18.247 1.00 90.88 81 ASP A CA 1
ATOM 631 C C . ASP A 1 81 ? 3.863 -3.449 19.634 1.00 90.88 81 ASP A C 1
ATOM 633 O O . ASP A 1 81 ? 2.656 -3.639 19.804 1.00 90.88 81 ASP A O 1
ATOM 637 N N . LEU A 1 82 ? 4.741 -3.573 20.640 1.00 92.94 82 LEU A N 1
ATOM 638 C CA . LEU A 1 82 ? 4.372 -3.964 22.011 1.00 92.94 82 LEU A CA 1
ATOM 639 C C . LEU A 1 82 ? 3.596 -2.870 22.761 1.00 92.94 82 LEU A C 1
ATOM 641 O O . LEU A 1 82 ? 2.672 -3.181 23.511 1.00 92.94 82 LEU A O 1
ATOM 645 N N . GLU A 1 83 ? 3.946 -1.596 22.579 1.00 89.69 83 GLU A N 1
ATOM 646 C CA . GLU A 1 83 ? 3.226 -0.462 23.168 1.00 89.69 83 GLU A CA 1
ATOM 647 C C . GLU A 1 83 ? 1.800 -0.367 22.611 1.00 89.69 83 GLU A C 1
ATOM 649 O O . GLU A 1 83 ? 0.850 -0.185 23.378 1.00 89.69 83 GLU A O 1
ATOM 654 N N . ASN A 1 84 ? 1.633 -0.584 21.302 1.00 91.69 84 ASN A N 1
ATOM 655 C CA . ASN A 1 84 ? 0.318 -0.678 20.669 1.00 91.69 84 ASN A CA 1
ATOM 656 C C . ASN A 1 84 ? -0.495 -1.869 21.215 1.00 91.69 84 ASN A C 1
ATOM 658 O O . ASN A 1 84 ? -1.663 -1.693 21.559 1.00 91.69 84 ASN A O 1
ATOM 662 N N . GLU A 1 85 ? 0.107 -3.058 21.369 1.00 93.50 85 GLU A N 1
ATOM 663 C CA . GLU A 1 85 ? -0.574 -4.223 21.964 1.00 93.50 85 GLU A CA 1
ATOM 664 C C . GLU A 1 85 ? -1.022 -3.954 23.415 1.00 93.50 85 GLU A C 1
ATOM 666 O O . GLU A 1 85 ? -2.142 -4.304 23.801 1.00 93.50 85 GLU A O 1
ATOM 671 N N . ILE A 1 86 ? -0.189 -3.283 24.219 1.00 92.69 86 ILE A N 1
ATOM 672 C CA . ILE A 1 86 ? -0.524 -2.902 25.599 1.00 92.69 86 ILE A CA 1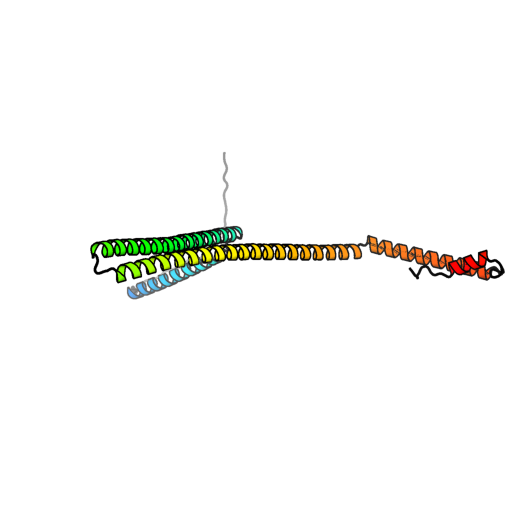
ATOM 673 C C . ILE A 1 86 ? -1.718 -1.938 25.636 1.00 92.69 86 ILE A C 1
ATOM 675 O O . ILE A 1 86 ? -2.636 -2.144 26.437 1.00 92.69 86 ILE A O 1
ATOM 679 N N . GLU A 1 87 ? -1.738 -0.907 24.788 1.00 92.38 87 GLU A N 1
ATOM 680 C CA . GLU A 1 87 ? -2.821 0.083 24.776 1.00 92.38 87 GLU A CA 1
ATOM 681 C C . GLU A 1 87 ? -4.138 -0.500 24.221 1.00 92.38 87 GLU A C 1
ATOM 683 O O . GLU A 1 87 ? -5.209 -0.202 24.761 1.00 92.38 87 GLU A O 1
ATOM 688 N N . ASP A 1 88 ? -4.080 -1.415 23.245 1.00 89.62 88 ASP A N 1
ATOM 689 C CA . ASP A 1 88 ? -5.234 -2.193 22.762 1.00 89.62 88 ASP A CA 1
ATOM 690 C C . ASP A 1 88 ? -5.820 -3.084 23.875 1.00 89.62 88 ASP A C 1
ATOM 692 O O . ASP A 1 88 ? -7.031 -3.065 24.143 1.00 89.62 88 ASP A O 1
ATOM 696 N N . VAL A 1 89 ? -4.973 -3.850 24.576 1.00 94.38 89 VAL A N 1
ATOM 697 C CA . VAL A 1 89 ? -5.395 -4.728 25.683 1.00 94.38 89 VAL A CA 1
ATOM 698 C C . VAL A 1 89 ? -6.016 -3.912 26.819 1.00 94.38 89 VAL A C 1
ATOM 700 O O . VAL A 1 89 ? -7.087 -4.283 27.320 1.00 94.38 89 VAL A O 1
ATOM 703 N N . LYS A 1 90 ? -5.387 -2.790 27.189 1.00 94.62 90 LYS A N 1
ATOM 704 C CA . LYS A 1 90 ? -5.864 -1.838 28.202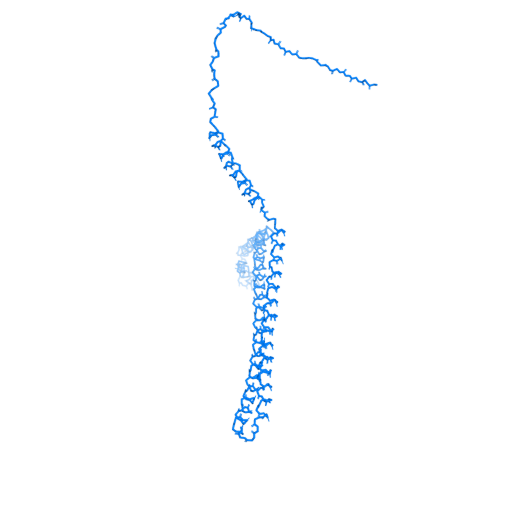 1.00 94.62 90 LYS A CA 1
ATOM 705 C C . LYS A 1 90 ? -7.213 -1.232 27.818 1.00 94.62 90 LYS A C 1
ATOM 707 O O . LYS A 1 90 ? -8.151 -1.315 28.610 1.00 94.62 90 LYS A O 1
ATOM 712 N N . SER A 1 91 ? -7.355 -0.735 26.591 1.00 88.88 91 SER A N 1
ATOM 713 C CA . SER A 1 91 ? -8.619 -0.195 26.073 1.00 88.88 91 SER A CA 1
ATOM 714 C C . SER A 1 91 ? -9.738 -1.242 26.123 1.00 88.88 91 SER A C 1
ATOM 716 O O . SER A 1 91 ? -10.837 -0.975 26.617 1.00 88.88 91 SER A O 1
ATOM 718 N N . SER A 1 92 ? -9.452 -2.483 25.709 1.00 92.44 92 SER A N 1
ATOM 719 C CA . SER A 1 92 ? -10.416 -3.588 25.806 1.00 92.44 92 SER A CA 1
ATOM 720 C C . SER A 1 92 ? -10.781 -3.915 27.263 1.00 92.44 92 SER A C 1
ATOM 722 O O . SER A 1 92 ? -11.946 -4.207 27.552 1.00 92.44 92 SER A O 1
ATOM 724 N N . PHE A 1 93 ? -9.819 -3.859 28.191 1.00 94.19 93 PHE A N 1
ATOM 725 C CA . PHE A 1 93 ? -10.052 -4.087 29.617 1.00 94.19 93 PHE A CA 1
ATOM 726 C C . PHE A 1 93 ? -10.935 -2.996 30.233 1.00 94.19 93 PHE A C 1
ATOM 728 O O . PHE A 1 93 ? -11.897 -3.325 30.928 1.00 94.19 93 PHE A O 1
ATOM 735 N N . GLU A 1 94 ? -10.671 -1.720 29.947 1.00 92.69 94 GLU A N 1
ATOM 736 C CA . GLU A 1 94 ? -11.467 -0.592 30.443 1.00 92.69 94 GLU A CA 1
ATOM 737 C C . GLU A 1 94 ? -12.925 -0.677 29.964 1.00 92.69 94 GLU A C 1
ATOM 739 O O . GLU A 1 94 ? -13.848 -0.595 30.780 1.00 92.69 94 GLU A O 1
ATOM 744 N N . VAL A 1 95 ? -13.150 -0.960 28.675 1.00 89.44 95 VAL A N 1
ATOM 745 C CA . VAL A 1 95 ? -14.498 -1.151 28.106 1.00 89.44 95 VAL A CA 1
ATOM 746 C C . VAL A 1 95 ? -15.225 -2.337 28.757 1.00 89.44 95 VAL A C 1
ATOM 748 O O . VAL A 1 95 ? -16.380 -2.203 29.176 1.00 89.44 95 VAL A O 1
ATOM 751 N N . LYS A 1 96 ? -14.558 -3.491 28.910 1.00 91.62 96 LYS A N 1
ATOM 752 C CA . LYS A 1 96 ? -15.137 -4.687 29.557 1.00 91.62 96 LYS A CA 1
ATOM 753 C C . LYS A 1 96 ? -15.431 -4.452 31.043 1.00 91.62 96 LYS A C 1
ATOM 755 O O . LYS A 1 96 ? -16.481 -4.871 31.533 1.00 91.62 96 LYS A O 1
ATOM 760 N N . SER A 1 97 ? -14.549 -3.746 31.750 1.00 94.38 97 SER A N 1
ATOM 761 C CA . SER A 1 97 ? -14.721 -3.356 33.154 1.00 94.38 97 SER A CA 1
ATOM 762 C C . SER A 1 97 ? -15.915 -2.412 33.331 1.00 94.38 97 SER A C 1
ATOM 764 O O . SER A 1 97 ? -16.770 -2.642 34.190 1.00 94.38 97 SER A O 1
ATOM 766 N N . LEU A 1 98 ? -16.051 -1.403 32.462 1.00 91.25 98 LEU A N 1
ATOM 767 C CA . LEU A 1 98 ? -17.192 -0.488 32.453 1.00 91.25 98 LEU A CA 1
ATOM 768 C C . LEU A 1 98 ? -18.515 -1.227 32.198 1.00 91.25 98 LEU A C 1
ATOM 770 O O . LEU A 1 98 ? -19.487 -1.001 32.922 1.00 91.25 98 LEU A O 1
ATOM 774 N N . ALA A 1 99 ? -18.551 -2.135 31.219 1.00 87.88 99 ALA A N 1
ATOM 775 C CA . ALA A 1 99 ? -19.724 -2.961 30.935 1.00 87.88 99 ALA A CA 1
ATOM 776 C C . ALA A 1 99 ? -20.110 -3.842 32.139 1.00 87.88 99 ALA A C 1
ATOM 778 O O . ALA A 1 99 ? -21.272 -3.852 32.553 1.00 87.88 99 ALA A O 1
ATOM 779 N N . LEU A 1 100 ? -19.134 -4.510 32.765 1.00 92.81 100 LEU A N 1
ATOM 780 C CA . LEU A 1 100 ? -19.350 -5.323 33.964 1.00 92.81 100 LEU A CA 1
ATOM 781 C C . LEU A 1 100 ? -19.874 -4.490 35.143 1.00 92.81 100 LEU A C 1
ATOM 783 O O . LEU A 1 100 ? -20.793 -4.923 35.838 1.00 92.81 100 LEU A O 1
ATOM 787 N N . ASN A 1 101 ? -19.327 -3.295 35.368 1.00 92.00 101 ASN A N 1
ATOM 788 C CA . ASN A 1 101 ? 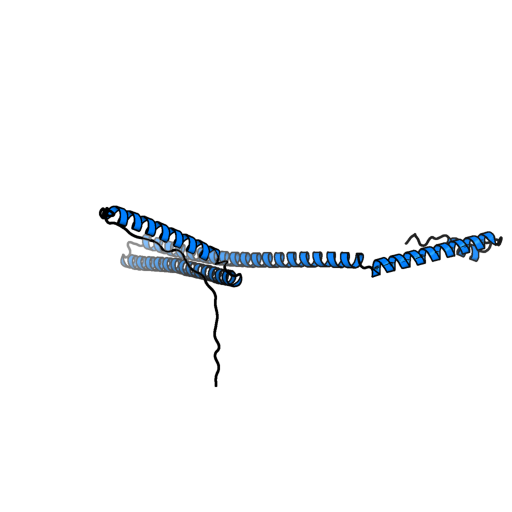-19.754 -2.412 36.454 1.00 92.00 101 ASN A CA 1
ATOM 789 C C . ASN A 1 101 ? -21.170 -1.864 36.227 1.00 92.00 101 ASN A C 1
ATOM 791 O O . ASN A 1 101 ? -21.973 -1.870 37.161 1.00 92.00 101 ASN A O 1
ATOM 795 N N . ARG A 1 102 ? -21.524 -1.493 34.988 1.00 87.88 102 ARG A N 1
ATOM 796 C CA . ARG A 1 102 ? -22.911 -1.155 34.614 1.00 87.88 102 ARG A CA 1
ATOM 797 C C . ARG A 1 102 ? -23.858 -2.329 34.865 1.00 87.88 102 ARG A C 1
ATOM 799 O O . ARG A 1 102 ? -24.927 -2.131 35.432 1.00 87.88 102 ARG A O 1
ATOM 806 N N . MET A 1 103 ? -23.457 -3.552 34.515 1.00 88.62 103 MET A N 1
ATOM 807 C CA . MET A 1 103 ? -24.279 -4.747 34.724 1.00 88.62 103 MET A CA 1
ATOM 808 C C . MET A 1 103 ? -24.470 -5.071 36.217 1.00 88.62 103 MET A C 1
ATOM 810 O O . MET A 1 103 ? -25.593 -5.344 36.642 1.00 88.62 103 MET A O 1
ATOM 814 N N . LYS A 1 104 ? -23.408 -4.967 37.031 1.00 90.56 104 LYS A N 1
ATOM 815 C CA . LYS A 1 104 ? -23.468 -5.104 38.499 1.00 90.56 104 LYS A CA 1
ATOM 816 C C . LYS A 1 104 ? -24.384 -4.060 39.137 1.00 90.56 104 LYS A C 1
ATOM 818 O O . LYS A 1 104 ? -25.205 -4.419 39.977 1.00 90.56 104 LYS A O 1
ATOM 823 N N . LEU A 1 105 ? -24.268 -2.793 38.731 1.00 89.12 105 LEU A N 1
ATOM 824 C CA . LEU A 1 105 ? -25.111 -1.706 39.231 1.00 89.12 105 LEU A CA 1
ATOM 825 C C . LEU A 1 105 ? -26.587 -1.946 38.885 1.00 89.12 105 LEU A C 1
ATOM 827 O O . LEU A 1 105 ? -27.433 -1.879 39.772 1.00 89.12 105 LEU A O 1
ATOM 831 N N . SER A 1 106 ? -26.889 -2.306 37.634 1.00 84.19 106 SER A N 1
ATOM 832 C CA . SER A 1 106 ? -28.250 -2.650 37.208 1.00 84.19 106 SER A CA 1
ATOM 833 C C . SER A 1 106 ? -28.826 -3.819 38.011 1.00 84.19 106 SER A C 1
ATOM 835 O O . SER A 1 106 ? -29.946 -3.723 38.496 1.00 84.19 106 SER A O 1
ATOM 837 N N . ALA A 1 107 ? -28.058 -4.894 38.224 1.00 86.00 107 ALA A N 1
ATOM 838 C CA . ALA A 1 107 ? -28.500 -6.040 39.022 1.00 86.00 107 ALA A CA 1
ATOM 839 C C . ALA A 1 107 ? -28.734 -5.684 40.503 1.00 86.00 107 ALA A C 1
ATOM 841 O O . ALA A 1 107 ? -29.723 -6.113 41.098 1.00 86.00 107 ALA A O 1
ATOM 842 N N . ALA A 1 108 ? -27.853 -4.877 41.103 1.00 86.44 108 ALA A N 1
ATOM 843 C CA . ALA A 1 108 ? -28.002 -4.407 42.479 1.00 86.44 108 ALA A CA 1
ATOM 844 C C . ALA A 1 108 ? -29.232 -3.500 42.657 1.00 86.44 108 ALA A C 1
ATOM 846 O O . ALA A 1 108 ? -29.951 -3.638 43.645 1.00 86.44 108 ALA A O 1
ATOM 847 N N . LEU A 1 109 ? -29.502 -2.615 41.692 1.00 82.00 109 LEU A N 1
ATOM 848 C CA . LEU A 1 109 ? -30.686 -1.756 41.697 1.00 82.00 109 LEU A CA 1
ATOM 849 C C . LEU A 1 109 ? -31.981 -2.565 41.528 1.00 82.00 109 LEU A C 1
ATOM 851 O O . LEU A 1 109 ? -32.909 -2.360 42.306 1.00 82.00 109 LEU A O 1
ATOM 855 N N . THR A 1 110 ? -32.028 -3.529 40.599 1.00 80.75 110 THR A N 1
ATOM 856 C CA . THR A 1 110 ? -33.181 -4.439 40.436 1.00 80.75 110 THR A CA 1
ATOM 857 C C . THR A 1 110 ? -33.489 -5.183 41.739 1.00 80.75 110 THR A C 1
ATOM 859 O O . THR A 1 110 ? -34.609 -5.105 42.236 1.00 80.75 110 THR A O 1
ATOM 862 N N . ASN A 1 111 ? -32.474 -5.795 42.364 1.00 83.56 111 ASN A N 1
ATOM 863 C CA . ASN A 1 111 ? -32.607 -6.491 43.651 1.00 83.56 111 ASN A CA 1
ATOM 864 C C . ASN A 1 111 ? -3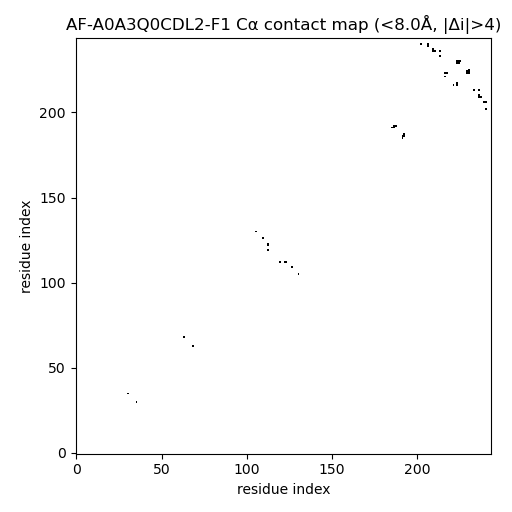3.057 -5.584 44.812 1.00 83.56 111 ASN A C 1
ATOM 866 O O . ASN A 1 111 ? -33.571 -6.086 45.811 1.00 83.56 111 ASN A O 1
ATOM 870 N N . ASN A 1 112 ? -32.812 -4.271 44.744 1.00 80.88 112 ASN A N 1
ATOM 871 C CA . ASN A 1 112 ? -33.283 -3.322 45.756 1.00 80.88 112 ASN A CA 1
ATOM 872 C C . ASN A 1 112 ? -34.746 -2.930 45.521 1.00 80.88 112 ASN A C 1
ATOM 874 O O . ASN A 1 112 ? -35.509 -2.848 46.478 1.00 80.88 112 ASN A O 1
ATOM 878 N N . ILE A 1 113 ? -35.153 -2.735 44.264 1.00 71.12 113 ILE A N 1
ATOM 879 C CA . ILE A 1 113 ? -36.539 -2.396 43.908 1.00 71.12 113 ILE A CA 1
ATOM 880 C C . ILE A 1 113 ? -37.481 -3.567 44.218 1.00 71.12 113 ILE A C 1
ATOM 882 O O . ILE A 1 113 ? -38.519 -3.355 44.839 1.00 71.12 113 ILE A O 1
ATOM 886 N N . GLU A 1 114 ? -37.083 -4.810 43.917 1.00 72.69 114 GLU A N 1
ATOM 887 C CA . GLU A 1 114 ? -37.854 -6.013 44.281 1.00 72.69 114 GLU A CA 1
ATOM 888 C C . GLU A 1 114 ? -38.117 -6.134 45.795 1.00 72.69 114 GLU A C 1
ATOM 890 O O . GLU A 1 114 ? -39.135 -6.689 46.205 1.00 72.69 114 GLU A O 1
ATOM 895 N N . LYS A 1 115 ? -37.242 -5.568 46.639 1.00 76.75 115 LYS A N 1
ATOM 896 C CA . LYS A 1 115 ? -37.398 -5.552 48.104 1.00 76.75 115 LYS A CA 1
ATOM 897 C C . LYS A 1 115 ? -38.287 -4.423 48.632 1.00 76.75 115 LYS A C 1
ATOM 899 O O . LYS A 1 115 ? -38.699 -4.502 49.785 1.00 76.75 115 LYS A O 1
ATOM 904 N N . MET A 1 116 ? -38.569 -3.381 47.843 1.00 68.25 116 MET A N 1
ATOM 905 C CA . MET A 1 116 ? -39.341 -2.210 48.299 1.00 68.25 116 MET A CA 1
ATOM 906 C C . MET A 1 116 ? -40.865 -2.377 48.192 1.00 68.25 116 MET A C 1
ATOM 908 O O . MET A 1 116 ? -41.601 -1.573 48.757 1.00 68.25 116 MET A O 1
ATOM 912 N N . GLY A 1 117 ? -41.354 -3.430 47.532 1.00 61.66 117 GLY A N 1
ATOM 913 C CA . GLY A 1 117 ? -42.783 -3.745 47.488 1.00 61.66 117 GLY A CA 1
ATOM 914 C C . GLY A 1 117 ? -43.627 -2.817 46.600 1.00 61.66 117 GLY A C 1
ATOM 915 O O . GLY A 1 117 ? -43.129 -1.962 45.866 1.00 61.66 117 GLY A O 1
ATOM 916 N N . THR A 1 118 ? -44.943 -3.036 46.634 1.00 59.38 118 THR A N 1
ATOM 917 C CA . THR A 1 118 ? -45.916 -2.593 45.617 1.00 59.38 118 THR A CA 1
ATOM 918 C C . THR A 1 118 ? -46.080 -1.081 45.437 1.00 59.38 118 THR A C 1
ATOM 920 O O . THR A 1 118 ? -46.649 -0.671 44.428 1.00 59.38 118 THR A O 1
ATOM 923 N N . GLU A 1 119 ? -45.574 -0.245 46.347 1.00 58.47 119 GLU A N 1
ATOM 924 C CA . GLU A 1 119 ? -45.624 1.220 46.201 1.00 58.47 119 GLU A CA 1
ATOM 925 C C . GLU A 1 119 ? -44.629 1.758 45.155 1.00 58.47 119 GLU A C 1
ATOM 927 O O . GLU A 1 119 ? -44.760 2.885 44.686 1.00 58.47 119 GLU A O 1
ATOM 932 N N . SER A 1 120 ? -43.659 0.941 44.725 1.00 61.66 120 SER A N 1
ATOM 933 C CA . SER A 1 120 ? -42.607 1.330 43.775 1.00 61.66 120 SER A CA 1
ATOM 934 C C . SER A 1 120 ? -42.915 0.980 42.305 1.00 61.66 120 SER A C 1
ATOM 936 O O . SER A 1 120 ? -41.998 0.824 41.497 1.00 61.66 120 SER A O 1
ATOM 938 N N . SER A 1 121 ? -44.188 0.822 41.918 1.00 71.31 121 SER A N 1
ATOM 939 C CA . SER A 1 121 ? -44.556 0.336 40.572 1.00 71.31 121 SER A CA 1
ATOM 940 C C . SER A 1 121 ? -44.045 1.237 39.438 1.00 71.31 121 SER A C 1
ATOM 942 O O . SER A 1 121 ? -43.445 0.734 38.491 1.00 71.31 121 SER A O 1
ATOM 944 N N . VAL A 1 122 ? -44.181 2.562 39.577 1.00 73.69 122 VAL A N 1
ATOM 945 C CA . VAL A 1 122 ? -43.694 3.552 38.596 1.00 73.69 122 VAL A CA 1
ATOM 946 C C . VAL A 1 122 ? -42.172 3.474 38.444 1.00 73.69 122 VAL A C 1
ATOM 948 O O . VAL A 1 122 ? -41.676 3.339 37.330 1.00 73.69 122 VAL A O 1
ATOM 951 N N . LEU A 1 123 ? -41.431 3.439 39.559 1.00 76.25 123 LEU A N 1
ATOM 952 C CA . LEU A 1 123 ? -39.970 3.288 39.549 1.00 76.25 123 LEU A CA 1
ATOM 953 C C . LEU A 1 123 ? -39.538 1.953 38.915 1.00 76.25 123 LEU A C 1
ATOM 955 O O . LEU A 1 123 ? -38.507 1.876 38.247 1.00 76.25 123 LEU A O 1
ATOM 959 N N . THR A 1 124 ? -40.337 0.900 39.106 1.00 77.44 124 THR A N 1
ATOM 960 C CA . THR A 1 124 ? -40.095 -0.420 38.515 1.00 77.44 124 THR A CA 1
ATOM 961 C C . THR A 1 124 ? -40.269 -0.386 36.996 1.00 77.44 124 THR A C 1
ATOM 963 O O . THR A 1 124 ? -39.417 -0.919 36.285 1.00 77.44 124 THR A O 1
ATOM 966 N N . ASP A 1 125 ? -41.321 0.257 36.482 1.00 81.62 125 ASP A N 1
ATOM 967 C CA . ASP A 1 125 ? -41.554 0.396 35.039 1.00 81.62 125 ASP A CA 1
ATOM 968 C C . ASP A 1 125 ? -40.550 1.349 34.368 1.00 81.62 125 ASP A C 1
ATOM 970 O O . ASP A 1 125 ? -40.019 1.008 33.305 1.00 81.62 125 ASP A O 1
ATOM 974 N N . ASP A 1 126 ? -40.189 2.462 35.017 1.00 83.19 126 ASP A N 1
ATOM 975 C CA . ASP A 1 126 ? -39.102 3.349 34.578 1.00 83.19 126 ASP A CA 1
ATOM 976 C C . ASP A 1 126 ? -37.777 2.583 34.479 1.00 83.19 126 ASP A C 1
ATOM 978 O O . ASP A 1 126 ? -37.082 2.645 33.462 1.00 83.19 126 ASP A O 1
ATOM 982 N N . MET A 1 127 ? -37.443 1.769 35.485 1.00 79.75 127 MET A N 1
ATOM 983 C CA . MET A 1 127 ? -36.226 0.957 35.467 1.00 79.75 127 MET A CA 1
ATOM 984 C C . MET A 1 127 ? -36.257 -0.117 34.368 1.00 79.75 127 MET A C 1
ATOM 986 O O . MET A 1 127 ? -35.261 -0.361 33.680 1.00 79.75 127 MET A O 1
ATOM 990 N N . LYS A 1 128 ? -37.425 -0.714 34.118 1.00 84.12 128 LYS A N 1
ATOM 991 C CA . LYS A 1 128 ? -37.667 -1.644 33.002 1.00 84.12 128 LYS A CA 1
ATOM 992 C C . LYS A 1 128 ? -37.480 -0.959 31.646 1.00 84.12 128 LYS A C 1
ATOM 994 O O . LYS A 1 128 ? -36.991 -1.587 30.703 1.00 84.12 128 LYS A O 1
ATOM 999 N N . HIS A 1 129 ? -37.841 0.320 31.540 1.00 88.88 129 HIS A N 1
ATOM 1000 C CA . HIS A 1 129 ? -37.593 1.149 30.364 1.00 88.88 129 HIS A CA 1
ATOM 1001 C C . HIS A 1 129 ? -36.101 1.488 30.211 1.00 88.88 129 HIS A C 1
ATOM 1003 O O . HIS A 1 129 ? -35.545 1.278 29.133 1.00 88.88 129 HIS A O 1
ATOM 1009 N N . ILE A 1 130 ? -35.417 1.885 31.291 1.00 86.50 130 ILE A N 1
ATOM 1010 C CA . ILE A 1 130 ? -33.966 2.140 31.311 1.00 86.50 130 ILE A CA 1
ATOM 1011 C C . ILE A 1 130 ? -33.181 0.902 30.859 1.00 86.50 130 ILE A C 1
ATOM 1013 O O . ILE A 1 130 ? -32.290 1.022 30.022 1.00 86.50 130 ILE A O 1
ATOM 1017 N N . ILE A 1 131 ? -33.531 -0.299 31.333 1.00 84.69 131 ILE A N 1
ATOM 1018 C CA . ILE A 1 131 ? -32.880 -1.554 30.915 1.00 84.69 131 ILE A CA 1
ATOM 1019 C C . ILE A 1 131 ? -33.106 -1.833 29.417 1.00 84.69 131 ILE A C 1
ATOM 1021 O O . ILE A 1 131 ? -32.168 -2.225 28.717 1.00 84.69 131 ILE A O 1
ATOM 1025 N N . LYS A 1 132 ? -34.318 -1.591 28.889 1.00 91.56 132 LYS A N 1
ATOM 1026 C CA . LYS A 1 132 ? -34.597 -1.699 27.442 1.00 91.56 132 LYS A CA 1
ATOM 1027 C C . LYS A 1 132 ? -33.760 -0.708 26.627 1.00 91.56 132 LYS A C 1
ATOM 1029 O O . LYS A 1 132 ? -33.171 -1.112 25.626 1.00 91.56 132 LYS A O 1
ATOM 1034 N N . LEU A 1 133 ? -33.669 0.550 27.063 1.00 92.12 133 LEU A N 1
ATOM 1035 C CA . LEU A 1 133 ? -32.833 1.569 26.424 1.00 92.12 133 LEU A CA 1
ATOM 1036 C C . LEU A 1 133 ? -31.352 1.183 26.462 1.00 92.12 133 LEU A C 1
ATOM 1038 O O . LEU A 1 133 ? -30.698 1.223 25.427 1.00 92.12 133 LEU A O 1
ATOM 1042 N N . HIS A 1 134 ? -30.830 0.725 27.604 1.00 86.81 134 HIS A N 1
ATOM 1043 C CA . HIS A 1 134 ? -29.437 0.282 27.719 1.00 86.81 134 HIS A CA 1
ATOM 1044 C C . HIS A 1 134 ? -29.122 -0.875 26.759 1.00 86.81 134 HIS A C 1
ATOM 1046 O O . HIS A 1 134 ? -28.058 -0.887 26.145 1.00 86.81 134 HIS A O 1
ATOM 1052 N N . LYS A 1 135 ? -30.062 -1.812 26.572 1.00 89.25 135 LYS A N 1
ATOM 1053 C CA . LYS A 1 135 ? -29.928 -2.911 25.604 1.00 89.25 135 LYS A CA 1
ATOM 1054 C C . LYS A 1 135 ? -29.904 -2.417 24.150 1.00 89.25 135 LYS A C 1
ATOM 1056 O O . LYS A 1 135 ? -29.130 -2.938 23.351 1.00 89.25 135 LYS A O 1
ATOM 1061 N N . LEU A 1 136 ? -30.719 -1.417 23.806 1.00 94.12 136 LEU A N 1
ATOM 1062 C CA . LEU A 1 136 ? -30.701 -0.784 22.480 1.00 94.12 136 LEU A CA 1
ATOM 1063 C C . LEU A 1 136 ? -29.402 0.002 22.243 1.00 94.12 136 LEU A C 1
ATOM 1065 O O . LEU A 1 136 ? -28.810 -0.119 21.174 1.00 94.12 136 LEU A O 1
ATOM 1069 N N . ILE A 1 137 ? -28.927 0.739 23.252 1.00 91.00 137 ILE A N 1
ATOM 1070 C CA . ILE A 1 137 ? -27.650 1.465 23.215 1.00 91.00 137 ILE A CA 1
ATOM 1071 C C . ILE A 1 137 ? -26.491 0.486 22.999 1.00 91.00 137 ILE A C 1
ATOM 1073 O O . ILE A 1 137 ? -25.699 0.699 22.088 1.00 91.00 137 ILE A O 1
ATOM 1077 N N . MET A 1 138 ? -26.428 -0.617 23.754 1.00 87.44 138 MET A N 1
ATOM 1078 C CA . MET A 1 138 ? -25.399 -1.649 23.562 1.00 87.44 138 MET A CA 1
ATOM 1079 C C . MET A 1 138 ? -25.400 -2.217 22.139 1.00 87.44 138 MET A C 1
ATOM 1081 O O . MET A 1 138 ? -24.336 -2.317 21.539 1.00 87.44 138 MET A O 1
ATOM 1085 N N . LYS A 1 139 ? -26.576 -2.527 21.573 1.00 93.25 139 LYS A N 1
ATOM 1086 C CA . LYS A 1 139 ? -26.677 -3.031 20.193 1.00 93.25 139 LYS A CA 1
ATOM 1087 C C . LYS A 1 139 ? -26.193 -2.002 19.168 1.00 93.25 139 LYS A C 1
ATOM 1089 O O . LYS A 1 139 ? -25.471 -2.352 18.245 1.00 93.25 139 LYS A O 1
ATOM 1094 N N . SER A 1 140 ? -26.546 -0.729 19.349 1.00 92.81 140 SER A N 1
ATOM 1095 C CA . SER A 1 140 ? -26.077 0.350 18.472 1.00 92.81 140 SER A CA 1
ATOM 1096 C C . SER A 1 140 ? -24.562 0.574 18.587 1.00 92.81 140 SER A C 1
ATOM 1098 O O . SER A 1 140 ? -23.917 0.873 17.583 1.00 92.81 140 SER A O 1
ATOM 1100 N N . GLN A 1 141 ? -23.978 0.396 19.777 1.00 89.62 141 GLN A N 1
ATOM 1101 C CA . GLN A 1 141 ? -22.528 0.451 19.986 1.00 89.62 141 GLN A CA 1
ATOM 1102 C C . GLN A 1 141 ? -21.813 -0.726 19.306 1.00 89.62 141 GLN A C 1
ATOM 1104 O O . GLN A 1 141 ? -20.830 -0.505 18.609 1.00 89.62 141 GLN A O 1
ATOM 1109 N N . GLU A 1 142 ? -22.343 -1.944 19.431 1.00 91.31 142 GLU A N 1
ATOM 1110 C CA . GLU A 1 142 ? -21.835 -3.147 18.756 1.00 91.31 142 GLU A CA 1
ATOM 1111 C C . GLU A 1 142 ? -21.862 -3.005 17.221 1.00 91.31 142 GLU A C 1
ATOM 1113 O O . GLU A 1 142 ? -20.842 -3.210 16.563 1.00 91.31 142 GLU A O 1
ATOM 1118 N N . GLU A 1 143 ? -22.983 -2.545 16.653 1.00 95.31 143 GLU A N 1
ATOM 1119 C CA . GLU A 1 143 ? -23.117 -2.242 15.216 1.00 95.31 143 GLU A CA 1
ATOM 1120 C C . GLU A 1 143 ? -22.134 -1.152 14.747 1.00 95.31 143 GLU A C 1
ATOM 1122 O O . GLU A 1 143 ? -21.615 -1.214 13.630 1.00 95.31 143 GLU A O 1
ATOM 1127 N N . SER A 1 144 ? -21.844 -0.166 15.603 1.00 92.88 144 SER A N 1
ATOM 1128 C CA . SER A 1 144 ? -20.873 0.895 15.306 1.00 92.88 144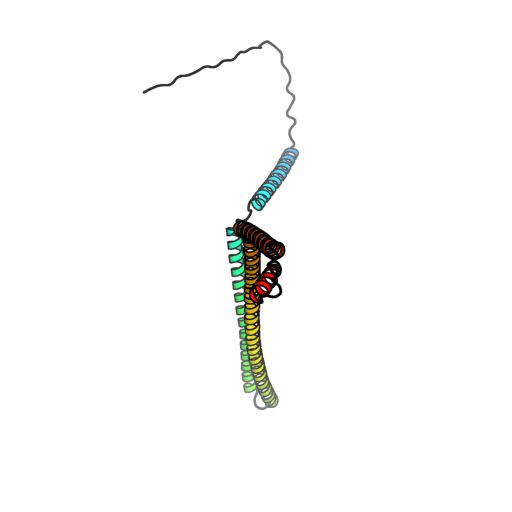 SER A CA 1
ATOM 1129 C C . SER A 1 144 ? -19.441 0.355 15.291 1.00 92.88 144 SER A C 1
ATOM 1131 O O . SER A 1 144 ? -18.705 0.625 14.344 1.00 92.88 144 SER A O 1
ATOM 1133 N N . SER A 1 145 ? -19.060 -0.464 16.277 1.00 90.62 145 SER A N 1
ATOM 1134 C CA . SER A 1 145 ? -17.737 -1.098 16.328 1.00 90.62 145 SER A CA 1
ATOM 1135 C C . SER A 1 145 ? -17.500 -2.051 15.151 1.00 90.62 145 SER A C 1
ATOM 1137 O O . SER A 1 145 ? -16.424 -2.026 14.556 1.00 90.62 145 SER A O 1
ATOM 1139 N N . GLU A 1 146 ? -18.507 -2.830 14.739 1.00 95.50 146 GLU A N 1
ATOM 1140 C CA . GLU A 1 146 ? -18.406 -3.700 13.556 1.00 95.50 146 GLU A CA 1
ATOM 1141 C C . GLU A 1 146 ? -18.189 -2.881 12.263 1.00 95.50 146 GLU A C 1
ATOM 1143 O O . GLU A 1 146 ? -17.441 -3.279 11.362 1.00 95.50 146 GLU A O 1
ATOM 1148 N N . LEU A 1 147 ? -18.823 -1.707 12.156 1.00 96.12 147 LEU A N 1
ATOM 1149 C CA . LEU A 1 147 ? -18.638 -0.798 11.024 1.00 96.12 147 LEU A CA 1
ATOM 1150 C C . LEU A 1 147 ? -17.251 -0.133 11.033 1.00 96.12 147 LEU A C 1
ATOM 1152 O O . LEU A 1 147 ? -16.630 -0.003 9.973 1.00 96.12 147 LEU A O 1
ATOM 1156 N N . GLU A 1 148 ? -16.747 0.256 12.205 1.00 93.31 148 GLU A N 1
ATOM 1157 C CA . GLU A 1 148 ? -15.394 0.795 12.375 1.00 93.31 148 GLU A CA 1
ATOM 1158 C C . GLU A 1 148 ? -14.316 -0.234 12.016 1.00 93.31 148 GLU A C 1
ATOM 1160 O O . GLU A 1 148 ? -13.386 0.102 11.278 1.00 93.31 148 GLU A O 1
ATOM 1165 N N . GLU A 1 149 ? -14.470 -1.498 12.423 1.00 94.00 149 GLU A N 1
ATOM 1166 C CA . GLU A 1 149 ? -13.559 -2.587 12.051 1.00 94.00 149 GLU A CA 1
ATOM 1167 C C . GLU A 1 149 ? -13.522 -2.790 10.525 1.00 94.00 149 GLU A C 1
ATOM 1169 O O . GLU A 1 149 ? -12.449 -2.801 9.908 1.00 94.00 149 GLU A O 1
ATOM 1174 N N . LYS A 1 150 ? -14.695 -2.850 9.873 1.00 96.31 150 LYS A N 1
ATOM 1175 C CA . LYS A 1 150 ? -14.806 -2.918 8.401 1.00 96.31 150 LYS A CA 1
ATOM 1176 C C . LYS A 1 150 ? -14.108 -1.731 7.728 1.00 96.31 150 LYS A C 1
ATOM 1178 O O . LYS A 1 150 ? -13.404 -1.904 6.726 1.00 96.31 150 LYS A O 1
ATOM 1183 N N . LEU A 1 151 ? -14.260 -0.527 8.281 1.00 96.19 151 LEU A N 1
ATOM 1184 C CA . LEU A 1 151 ? -13.638 0.698 7.779 1.00 96.19 151 LEU A CA 1
ATOM 1185 C C . LEU A 1 151 ? -12.108 0.678 7.952 1.00 96.19 151 LEU A C 1
ATOM 1187 O O . LEU A 1 151 ? -11.381 1.063 7.028 1.00 96.19 151 LEU A O 1
ATOM 1191 N N . LEU A 1 152 ? -11.603 0.174 9.079 1.00 95.31 152 LEU A N 1
ATOM 1192 C CA . LEU A 1 152 ? -10.176 -0.026 9.345 1.00 95.31 152 LEU A CA 1
ATOM 1193 C C . LEU A 1 152 ? -9.584 -1.065 8.373 1.00 95.31 152 LEU A C 1
ATOM 1195 O O . LEU A 1 152 ? -8.561 -0.805 7.733 1.00 95.31 152 LEU A O 1
ATOM 1199 N N . GLY A 1 153 ? -10.291 -2.172 8.126 1.00 96.94 153 GLY A N 1
ATOM 1200 C CA . GLY A 1 153 ? -9.940 -3.157 7.099 1.00 96.94 153 GLY A CA 1
ATOM 1201 C C . GLY A 1 153 ? -9.845 -2.559 5.685 1.00 96.94 153 GLY A C 1
ATOM 1202 O O . GLY A 1 153 ? -8.905 -2.859 4.941 1.00 96.94 153 GLY A O 1
ATOM 1203 N N . ILE A 1 154 ? -10.758 -1.653 5.314 1.00 96.94 154 ILE A N 1
ATOM 1204 C CA . ILE A 1 154 ? -10.692 -0.903 4.045 1.00 96.94 154 ILE A CA 1
ATOM 1205 C C . ILE A 1 154 ? -9.483 0.046 4.019 1.00 96.94 154 ILE A C 1
ATOM 1207 O O . ILE A 1 154 ? -8.788 0.113 3.000 1.00 96.94 154 ILE A O 1
ATOM 1211 N N . ARG A 1 155 ? -9.183 0.753 5.120 1.00 94.81 155 ARG A N 1
ATOM 1212 C CA . ARG A 1 155 ? -7.985 1.610 5.235 1.00 94.81 155 ARG A CA 1
ATOM 1213 C C . ARG A 1 155 ? -6.695 0.795 5.056 1.00 94.81 155 ARG A C 1
ATOM 1215 O O . ARG A 1 155 ? -5.845 1.205 4.266 1.00 94.81 155 ARG A O 1
ATOM 1222 N N . LYS A 1 156 ? -6.584 -0.383 5.683 1.00 95.88 156 LYS A N 1
ATOM 1223 C CA . LYS A 1 156 ? -5.432 -1.299 5.554 1.00 95.88 156 LYS A CA 1
ATOM 1224 C C . LYS A 1 156 ? -5.240 -1.780 4.110 1.00 95.88 156 LYS A C 1
ATOM 1226 O O . LYS A 1 156 ? -4.147 -1.641 3.560 1.00 95.88 156 LYS A O 1
ATOM 1231 N N . LYS A 1 157 ? -6.313 -2.231 3.445 1.00 96.06 157 LYS A N 1
ATOM 1232 C CA . LYS A 1 157 ? -6.292 -2.614 2.016 1.00 96.06 157 LYS A CA 1
ATOM 1233 C C . LYS A 1 157 ? -5.875 -1.449 1.106 1.00 96.06 157 LYS A C 1
ATOM 1235 O O . LYS A 1 157 ? -5.063 -1.629 0.199 1.00 96.06 157 LYS A O 1
ATOM 1240 N N . ARG A 1 158 ? -6.382 -0.236 1.363 1.00 95.75 158 ARG A N 1
ATOM 1241 C CA . ARG A 1 158 ? -6.018 0.983 0.615 1.00 95.75 158 ARG A CA 1
ATOM 1242 C C . ARG A 1 158 ? -4.537 1.339 0.779 1.00 95.75 158 ARG A C 1
ATOM 1244 O O . ARG A 1 158 ? -3.904 1.736 -0.198 1.00 95.75 158 ARG A O 1
ATOM 1251 N N . LEU A 1 159 ? -3.982 1.190 1.984 1.00 96.50 159 LEU A N 1
ATOM 1252 C CA . LEU A 1 159 ? -2.565 1.436 2.254 1.00 96.50 159 LEU A CA 1
ATOM 1253 C C . LEU A 1 159 ? -1.669 0.441 1.501 1.00 96.50 159 LEU A C 1
ATOM 1255 O O . LEU A 1 159 ? -0.757 0.866 0.793 1.00 96.50 159 LEU A O 1
ATOM 1259 N N . GLN A 1 160 ? -1.989 -0.856 1.565 1.00 95.69 160 GLN A N 1
ATOM 1260 C CA . GLN A 1 160 ? -1.282 -1.902 0.815 1.00 95.69 160 GLN A CA 1
ATOM 1261 C C . GLN A 1 160 ? -1.315 -1.646 -0.700 1.00 95.69 160 GLN A C 1
ATOM 1263 O O . GLN A 1 160 ? -0.282 -1.737 -1.362 1.00 95.69 160 GLN A O 1
ATOM 1268 N N . LEU A 1 161 ? -2.468 -1.248 -1.254 1.00 97.19 161 LEU A N 1
ATOM 1269 C CA . LEU A 1 161 ? -2.588 -0.883 -2.671 1.00 97.19 161 LEU A CA 1
ATOM 1270 C C . LEU A 1 161 ? -1.736 0.347 -3.037 1.00 97.19 161 LEU A C 1
ATOM 1272 O O . LEU A 1 161 ? -1.119 0.382 -4.100 1.00 97.19 161 LEU A O 1
ATOM 1276 N N . LYS A 1 162 ? -1.659 1.352 -2.155 1.00 96.50 162 LYS A N 1
ATOM 1277 C CA . LYS A 1 162 ? -0.806 2.535 -2.359 1.00 96.50 162 LYS A CA 1
ATOM 1278 C C . LYS A 1 162 ? 0.683 2.166 -2.343 1.00 96.50 162 LYS A C 1
ATOM 1280 O O . LYS A 1 162 ? 1.445 2.689 -3.154 1.00 96.50 162 LYS A O 1
ATOM 1285 N N . GLN A 1 163 ? 1.093 1.255 -1.460 1.00 94.88 163 GLN A N 1
ATOM 1286 C CA . GLN A 1 163 ? 2.468 0.762 -1.369 1.00 94.88 163 GLN A CA 1
ATOM 1287 C C . GLN A 1 163 ? 2.865 -0.071 -2.597 1.00 94.88 163 GLN A C 1
ATOM 1289 O O . GLN A 1 163 ? 3.906 0.193 -3.197 1.00 94.88 163 GLN A O 1
ATOM 1294 N N . THR A 1 164 ? 2.028 -1.023 -3.025 1.00 95.44 164 THR A N 1
ATOM 1295 C CA . THR A 1 164 ? 2.305 -1.843 -4.219 1.00 95.44 164 THR A CA 1
ATOM 1296 C C . THR A 1 164 ? 2.300 -1.010 -5.501 1.00 95.44 164 THR A C 1
ATOM 1298 O O . THR A 1 164 ? 3.183 -1.187 -6.338 1.00 95.44 164 THR A O 1
ATOM 1301 N N . SER A 1 165 ? 1.382 -0.044 -5.626 1.00 95.44 165 SER A N 1
ATOM 1302 C CA . SER A 1 165 ? 1.372 0.935 -6.722 1.00 95.44 165 SER A CA 1
ATOM 1303 C C . SER A 1 165 ? 2.667 1.759 -6.771 1.00 95.44 165 SER A C 1
ATOM 1305 O O . SER A 1 165 ? 3.304 1.842 -7.821 1.00 95.44 165 SER A O 1
ATOM 1307 N N . ARG A 1 166 ? 3.130 2.284 -5.624 1.00 95.31 166 ARG A N 1
ATOM 1308 C CA . ARG A 1 166 ? 4.411 3.007 -5.528 1.00 95.31 166 ARG A CA 1
ATOM 1309 C C . ARG A 1 166 ? 5.601 2.132 -5.935 1.00 95.31 166 ARG A C 1
ATOM 1311 O O . ARG A 1 166 ? 6.474 2.620 -6.644 1.00 95.31 166 ARG A O 1
ATOM 1318 N N . SER A 1 167 ? 5.622 0.863 -5.521 1.00 94.69 167 SER A N 1
ATOM 1319 C CA . SER A 1 167 ? 6.683 -0.085 -5.891 1.00 94.69 167 SER A CA 1
ATOM 1320 C C . SER A 1 167 ? 6.733 -0.321 -7.405 1.00 94.69 167 SER A C 1
ATOM 1322 O O . SER A 1 167 ? 7.775 -0.130 -8.025 1.00 94.69 167 SER A O 1
ATOM 1324 N N . LYS A 1 168 ? 5.583 -0.617 -8.030 1.00 96.19 168 LYS A N 1
ATOM 1325 C CA . LYS A 1 168 ? 5.489 -0.807 -9.488 1.00 96.19 168 LYS A CA 1
ATOM 1326 C C . LYS A 1 168 ? 5.853 0.450 -10.278 1.00 96.19 168 LYS A C 1
ATOM 1328 O O . LYS A 1 168 ? 6.441 0.352 -11.348 1.00 96.19 168 LYS A O 1
ATOM 1333 N N . LEU A 1 169 ? 5.525 1.637 -9.768 1.00 96.56 169 LEU A N 1
ATOM 1334 C CA . LEU A 1 169 ? 5.899 2.895 -10.417 1.00 96.56 169 LEU A CA 1
ATOM 1335 C C . LEU A 1 169 ? 7.421 3.116 -10.405 1.00 96.56 169 LEU A C 1
ATOM 1337 O O . LEU A 1 169 ? 7.970 3.572 -11.407 1.00 96.56 169 LEU A O 1
ATOM 1341 N N . LEU A 1 170 ? 8.105 2.745 -9.315 1.00 95.94 170 LEU A N 1
ATOM 1342 C CA . LEU A 1 170 ? 9.571 2.758 -9.251 1.00 95.94 170 LEU A CA 1
ATOM 1343 C C . LEU A 1 170 ? 10.183 1.732 -10.215 1.00 95.94 170 LEU A C 1
ATOM 1345 O O . LEU A 1 170 ? 11.095 2.082 -10.956 1.00 95.94 170 LEU A O 1
ATOM 1349 N N . GLU A 1 171 ? 9.643 0.513 -10.268 1.00 95.69 171 GLU A N 1
ATOM 1350 C CA . GLU A 1 171 ? 10.065 -0.542 -11.202 1.00 95.69 171 GLU A CA 1
ATOM 1351 C C . GLU A 1 171 ? 9.964 -0.075 -12.669 1.00 95.69 171 GLU A C 1
ATOM 1353 O O . GLU A 1 171 ? 10.949 -0.118 -13.410 1.00 95.69 171 GLU A O 1
ATOM 1358 N N . ILE A 1 172 ? 8.815 0.494 -13.060 1.00 95.50 172 ILE A N 1
ATOM 1359 C CA . ILE A 1 172 ? 8.591 1.092 -14.388 1.00 95.50 172 ILE A CA 1
ATOM 1360 C C . ILE A 1 172 ? 9.598 2.215 -14.670 1.00 95.50 172 ILE A C 1
ATOM 1362 O O . ILE A 1 172 ? 10.130 2.302 -15.778 1.00 95.50 172 ILE A O 1
ATOM 1366 N N . GLN A 1 173 ? 9.883 3.075 -13.687 1.00 94.62 173 GLN A N 1
ATOM 1367 C CA . GLN A 1 173 ? 10.871 4.141 -13.842 1.00 94.62 173 GLN A CA 1
ATOM 1368 C C . GLN A 1 173 ? 12.284 3.574 -14.050 1.00 94.62 173 GLN A C 1
ATOM 1370 O O . GLN A 1 173 ? 12.992 4.048 -14.938 1.00 94.62 173 GLN A O 1
ATOM 1375 N N . THR A 1 174 ? 12.680 2.540 -13.299 1.00 95.06 174 THR A N 1
ATOM 1376 C CA . THR A 1 174 ? 13.992 1.895 -13.457 1.00 95.06 174 THR A CA 1
ATOM 1377 C C . THR A 1 174 ? 14.141 1.182 -14.797 1.00 95.06 174 THR A C 1
ATOM 1379 O O . THR A 1 174 ? 15.158 1.372 -15.465 1.00 95.06 174 THR A O 1
ATOM 1382 N N . GLU A 1 175 ? 13.125 0.443 -15.252 1.00 94.25 175 GLU A N 1
ATOM 1383 C CA . GLU A 1 175 ? 13.178 -0.249 -16.544 1.00 94.25 175 GLU A CA 1
ATOM 1384 C C . GLU A 1 175 ? 13.153 0.752 -17.710 1.00 94.25 175 GLU A C 1
ATOM 1386 O O . GLU A 1 175 ? 13.914 0.602 -18.661 1.00 94.25 175 GLU A O 1
ATOM 1391 N N . LYS A 1 176 ? 12.393 1.854 -17.608 1.00 94.31 176 LYS A N 1
ATOM 1392 C CA . LYS A 1 176 ? 12.452 2.956 -18.585 1.00 94.31 176 LYS A CA 1
ATOM 1393 C C . LYS A 1 176 ? 13.845 3.593 -18.651 1.00 94.31 176 LYS A C 1
ATOM 1395 O O . LYS A 1 176 ? 14.334 3.895 -19.740 1.00 94.31 176 LYS A O 1
ATOM 1400 N N . SER A 1 177 ? 14.499 3.799 -17.506 1.00 93.00 177 SER A N 1
ATOM 1401 C CA . SER A 1 177 ? 15.876 4.308 -17.455 1.00 93.00 177 SER A CA 1
ATOM 1402 C C . SER A 1 177 ? 16.890 3.326 -18.047 1.00 93.00 177 SER A C 1
ATOM 1404 O O . SER A 1 177 ? 17.857 3.765 -18.666 1.00 93.00 177 SER A O 1
ATOM 1406 N N . LYS A 1 178 ? 16.671 2.017 -17.889 1.00 93.94 178 LYS A N 1
ATOM 1407 C CA . LYS A 1 178 ? 17.479 0.963 -18.511 1.00 93.94 178 LYS A CA 1
ATOM 1408 C C . LYS A 1 178 ? 17.284 0.928 -20.029 1.00 93.94 178 LYS A C 1
ATOM 1410 O O . LYS A 1 178 ? 18.260 1.103 -20.745 1.00 93.94 178 LYS A O 1
ATOM 1415 N N . GLN A 1 179 ? 16.043 0.867 -20.518 1.00 90.50 179 GLN A N 1
ATOM 1416 C CA . GLN A 1 179 ? 15.732 0.922 -21.955 1.00 90.50 179 GLN A CA 1
ATOM 1417 C C . GLN A 1 179 ? 16.324 2.158 -22.641 1.00 90.50 179 GLN A C 1
ATOM 1419 O O . GLN A 1 179 ? 16.829 2.055 -23.755 1.00 90.50 179 GLN A O 1
ATOM 1424 N N . LYS A 1 180 ? 16.306 3.327 -21.980 1.00 91.44 180 LYS A N 1
ATOM 1425 C CA . LYS A 1 180 ? 16.944 4.536 -22.519 1.00 91.44 180 LYS A CA 1
ATOM 1426 C C . LYS A 1 180 ? 18.462 4.363 -22.665 1.00 91.44 180 LYS A C 1
ATOM 1428 O O . LYS A 1 180 ? 18.989 4.681 -23.723 1.00 91.44 180 LYS A O 1
ATOM 1433 N N . LYS A 1 181 ? 19.144 3.802 -21.659 1.00 89.44 181 LYS A N 1
ATOM 1434 C CA . LYS A 1 181 ? 20.581 3.479 -21.745 1.00 89.44 181 LYS A CA 1
ATOM 1435 C C . LYS A 1 181 ? 20.875 2.444 -22.829 1.00 89.44 181 LYS A C 1
ATOM 1437 O O . LYS A 1 181 ? 21.835 2.615 -23.565 1.00 89.44 181 LYS A O 1
ATOM 1442 N N . ASP A 1 182 ? 20.058 1.402 -22.947 1.00 86.62 182 ASP A N 1
ATOM 1443 C CA . ASP A 1 182 ? 20.245 0.347 -23.948 1.00 86.62 182 ASP A CA 1
ATOM 1444 C C . ASP A 1 182 ? 20.067 0.894 -25.376 1.00 86.62 182 ASP A C 1
ATOM 1446 O O . ASP A 1 182 ? 20.860 0.573 -26.261 1.00 86.62 182 ASP A O 1
ATOM 1450 N N . LEU A 1 183 ? 19.097 1.793 -25.585 1.00 86.25 183 LEU A N 1
ATOM 1451 C CA . LEU A 1 183 ? 18.916 2.518 -26.845 1.00 86.25 183 LEU A CA 1
ATOM 1452 C C . LEU A 1 183 ? 20.110 3.439 -27.149 1.00 86.25 183 LEU A C 1
ATOM 1454 O O . LEU A 1 183 ? 20.649 3.383 -28.251 1.00 86.25 183 LEU A O 1
ATOM 1458 N N . ASP A 1 184 ? 20.562 4.228 -26.169 1.00 84.19 184 ASP A N 1
ATOM 1459 C CA . ASP A 1 184 ? 21.705 5.140 -26.320 1.00 84.19 184 ASP A CA 1
ATOM 1460 C C . ASP A 1 184 ? 23.015 4.370 -26.580 1.00 84.19 184 ASP A C 1
ATOM 1462 O O . ASP A 1 184 ? 23.851 4.810 -27.371 1.00 84.19 184 ASP A O 1
ATOM 1466 N N . ASN A 1 185 ? 23.188 3.194 -25.968 1.00 84.25 185 ASN A N 1
ATOM 1467 C CA . ASN A 1 185 ? 24.301 2.275 -26.222 1.00 84.25 185 ASN A CA 1
ATOM 1468 C C . ASN A 1 185 ? 24.228 1.677 -27.636 1.00 84.25 185 ASN A C 1
ATOM 1470 O O . ASN A 1 185 ? 25.249 1.576 -28.318 1.00 84.25 185 ASN A O 1
ATOM 1474 N N . MET A 1 186 ? 23.031 1.292 -28.089 1.00 76.75 186 MET A N 1
ATOM 1475 C CA . MET A 1 186 ? 22.813 0.741 -29.426 1.00 76.75 186 MET A CA 1
ATOM 1476 C C . MET A 1 186 ? 23.068 1.792 -30.513 1.00 76.75 186 MET A C 1
ATOM 1478 O O . MET A 1 186 ? 23.827 1.526 -31.440 1.00 76.75 186 MET A O 1
ATOM 1482 N N . GLU A 1 187 ? 22.513 2.998 -30.379 1.00 74.50 187 GLU A N 1
ATOM 1483 C CA . GLU A 1 187 ? 22.749 4.120 -31.299 1.00 74.50 187 GLU A CA 1
ATOM 1484 C C . GLU A 1 187 ? 24.231 4.526 -31.329 1.00 74.50 187 GLU A C 1
ATOM 1486 O O . GLU A 1 187 ? 24.782 4.855 -32.384 1.00 74.50 187 GLU A O 1
ATOM 1491 N N . ASN A 1 188 ? 24.920 4.436 -30.186 1.00 71.88 188 ASN A N 1
ATOM 1492 C CA . ASN A 1 188 ? 26.350 4.704 -30.133 1.00 71.88 188 ASN A CA 1
ATOM 1493 C C . ASN A 1 188 ? 27.248 3.570 -30.626 1.00 71.88 188 ASN A C 1
ATOM 1495 O O . ASN A 1 188 ? 28.420 3.849 -30.899 1.00 71.88 188 ASN A O 1
ATOM 1499 N N . SER A 1 189 ? 26.712 2.360 -30.810 1.00 75.81 189 SER A N 1
ATOM 1500 C CA . SER A 1 189 ? 27.450 1.187 -31.273 1.00 75.81 189 SER A CA 1
ATOM 1501 C C . SER A 1 189 ? 28.187 1.462 -32.581 1.00 75.81 189 SER A C 1
ATOM 1503 O O . SER A 1 189 ? 27.596 1.803 -33.613 1.00 75.81 189 SER A O 1
ATOM 1505 N N . GLU A 1 190 ? 29.503 1.252 -32.562 1.00 76.50 190 GLU A N 1
ATOM 1506 C CA . GLU A 1 190 ? 30.348 1.390 -33.748 1.00 76.50 190 GLU A CA 1
ATOM 1507 C C . GLU A 1 190 ? 29.911 0.450 -34.878 1.00 76.50 190 GLU A C 1
ATOM 1509 O O . GLU A 1 190 ? 30.083 0.780 -36.051 1.00 76.50 190 GLU A O 1
ATOM 1514 N N . VAL A 1 191 ? 29.273 -0.680 -34.554 1.00 80.12 191 VAL A N 1
ATOM 1515 C CA . VAL A 1 191 ? 28.724 -1.620 -35.542 1.00 80.12 191 VAL A CA 1
ATOM 1516 C C . VAL A 1 191 ? 27.598 -0.971 -36.352 1.00 80.12 191 VAL A C 1
ATOM 1518 O O . VAL A 1 191 ? 27.603 -1.062 -37.577 1.00 80.12 191 VAL A O 1
ATOM 1521 N N . ILE A 1 192 ? 26.678 -0.240 -35.712 1.00 81.00 192 ILE A N 1
ATOM 1522 C CA . ILE A 1 192 ? 25.596 0.459 -36.428 1.00 81.00 192 ILE A CA 1
ATOM 1523 C C . ILE A 1 192 ? 26.164 1.623 -37.244 1.00 81.00 192 ILE A C 1
ATOM 1525 O O . ILE A 1 192 ? 25.864 1.747 -38.431 1.00 81.00 192 ILE A O 1
ATOM 1529 N N . LYS A 1 193 ? 27.066 2.421 -36.660 1.00 85.69 193 LYS A N 1
ATOM 1530 C CA . LYS A 1 193 ? 27.715 3.546 -37.358 1.00 85.69 193 LYS A CA 1
ATOM 1531 C C . LYS A 1 193 ? 28.553 3.083 -38.560 1.00 85.69 193 LYS A C 1
ATOM 1533 O O . LYS A 1 193 ? 28.583 3.758 -39.589 1.00 85.69 193 LYS A O 1
ATOM 1538 N N . THR A 1 194 ? 29.229 1.936 -38.475 1.00 86.62 194 THR A N 1
ATOM 1539 C CA . THR A 1 194 ? 29.975 1.356 -39.609 1.00 86.62 194 THR A CA 1
ATOM 1540 C C . THR A 1 194 ? 29.054 0.724 -40.650 1.00 86.62 194 THR A C 1
ATOM 1542 O O . THR A 1 194 ? 29.318 0.876 -41.843 1.00 86.62 194 THR A O 1
ATOM 1545 N N . MET A 1 195 ? 27.950 0.091 -40.246 1.00 86.38 195 MET A N 1
ATOM 1546 C CA . MET A 1 195 ? 26.948 -0.448 -41.170 1.00 86.38 195 MET A CA 1
ATOM 1547 C C . MET A 1 195 ? 26.238 0.665 -41.957 1.00 86.38 195 MET A C 1
ATOM 1549 O O . MET A 1 195 ? 26.141 0.571 -43.179 1.00 86.38 195 MET A O 1
ATOM 1553 N N . GLN A 1 196 ? 25.856 1.766 -41.299 1.00 86.12 196 GLN A N 1
ATOM 1554 C CA . GLN A 1 196 ? 25.331 2.972 -41.953 1.00 86.12 196 GLN A CA 1
ATOM 1555 C C . GLN A 1 196 ? 26.333 3.564 -42.955 1.00 86.12 196 GLN A C 1
ATOM 1557 O O . GLN A 1 196 ? 25.957 3.883 -44.081 1.00 86.12 196 GLN A O 1
ATOM 1562 N N . LYS A 1 197 ? 27.621 3.668 -42.590 1.00 89.56 197 LYS A N 1
ATOM 1563 C CA . LYS A 1 197 ? 28.678 4.138 -43.507 1.00 89.56 197 LYS A CA 1
ATOM 1564 C C . LYS A 1 197 ? 28.832 3.238 -44.736 1.00 89.56 197 LYS A C 1
ATOM 1566 O O . LYS A 1 197 ? 28.972 3.766 -45.834 1.00 89.56 197 LYS A O 1
ATOM 1571 N N . LYS A 1 198 ? 28.784 1.910 -44.566 1.00 91.25 198 LYS A N 1
ATOM 1572 C CA . LYS A 1 198 ? 28.819 0.952 -45.684 1.00 91.25 198 LYS A CA 1
ATOM 1573 C C . LYS A 1 198 ? 27.603 1.118 -46.593 1.00 91.25 198 LYS A C 1
ATOM 1575 O O . LYS A 1 198 ? 27.783 1.325 -47.784 1.00 91.25 198 LYS A O 1
ATOM 1580 N N . LEU A 1 199 ? 26.391 1.146 -46.034 1.00 89.81 199 LEU A N 1
ATOM 1581 C CA . LEU A 1 199 ? 25.157 1.371 -46.796 1.00 89.81 199 LEU A CA 1
ATOM 1582 C C . LEU A 1 199 ? 25.211 2.681 -47.604 1.00 89.81 199 LEU A C 1
ATOM 1584 O O . LEU A 1 199 ? 24.871 2.700 -48.780 1.00 89.81 199 LEU A O 1
ATOM 1588 N N . GLN A 1 200 ? 25.716 3.762 -47.005 1.00 90.75 200 GLN A N 1
ATOM 1589 C CA . GLN A 1 200 ? 25.915 5.046 -47.685 1.00 90.75 200 GLN A CA 1
ATOM 1590 C C . GLN A 1 200 ? 26.985 5.006 -48.792 1.00 90.75 200 GLN A C 1
ATOM 1592 O O . GLN A 1 200 ? 26.898 5.785 -49.740 1.00 90.75 200 GLN A O 1
ATOM 1597 N N . MET A 1 201 ? 27.990 4.126 -48.707 1.00 90.31 201 MET A N 1
ATOM 1598 C CA . MET A 1 201 ? 28.923 3.884 -49.816 1.00 90.31 201 MET A CA 1
ATOM 1599 C C . MET A 1 201 ? 28.254 3.093 -50.946 1.00 90.31 201 MET A C 1
ATOM 1601 O O . MET A 1 201 ? 28.349 3.518 -52.093 1.00 90.31 201 MET A O 1
ATOM 1605 N N . GLU A 1 202 ? 27.532 2.014 -50.633 1.00 88.38 202 GLU A N 1
ATOM 1606 C CA . GLU A 1 202 ? 26.826 1.193 -51.632 1.00 88.38 202 GLU A CA 1
ATOM 1607 C C . GLU A 1 202 ? 25.756 1.991 -52.394 1.00 88.38 202 GLU A C 1
ATOM 1609 O O . GLU A 1 202 ? 25.667 1.893 -53.618 1.00 88.38 202 GLU A O 1
ATOM 1614 N N . ILE A 1 203 ? 24.998 2.856 -51.706 1.00 87.38 203 ILE A N 1
ATOM 1615 C CA . ILE A 1 203 ? 24.059 3.791 -52.349 1.00 87.38 203 ILE A CA 1
ATOM 1616 C C . ILE A 1 203 ? 24.807 4.701 -53.333 1.00 87.38 203 ILE A C 1
ATOM 1618 O O . ILE A 1 203 ? 24.430 4.772 -54.498 1.00 87.38 203 ILE A O 1
ATOM 1622 N N . LYS A 1 204 ? 25.913 5.338 -52.917 1.00 88.94 204 LYS A N 1
ATOM 1623 C CA . LYS A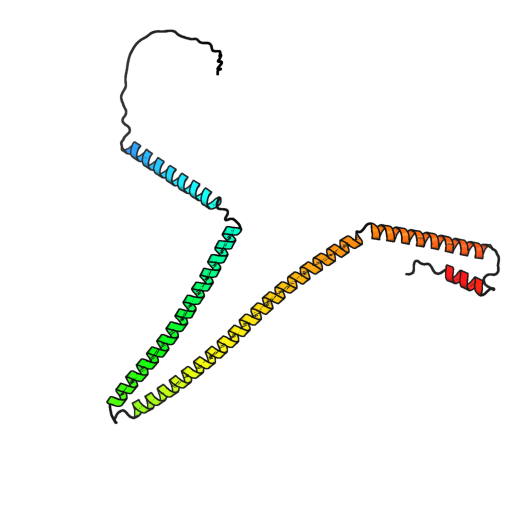 1 204 ? 26.702 6.226 -53.795 1.00 88.94 204 LYS A CA 1
ATOM 1624 C C . LYS A 1 204 ? 27.287 5.502 -55.006 1.00 88.94 204 LYS A C 1
ATOM 1626 O O . LYS A 1 204 ? 27.266 6.056 -56.101 1.00 88.94 204 LYS A O 1
ATOM 1631 N N . ILE A 1 205 ? 27.802 4.287 -54.820 1.00 88.56 205 ILE A N 1
ATOM 1632 C CA . ILE A 1 205 ? 28.313 3.448 -55.912 1.00 88.56 205 ILE A CA 1
ATOM 1633 C C . ILE A 1 205 ? 27.175 3.133 -56.889 1.00 88.56 205 ILE A C 1
ATOM 1635 O O . ILE A 1 205 ? 27.338 3.321 -58.093 1.00 88.56 205 ILE A O 1
ATOM 1639 N N . THR A 1 206 ? 26.006 2.745 -56.376 1.00 86.44 206 THR A N 1
ATOM 1640 C CA . THR A 1 206 ? 24.822 2.440 -57.191 1.00 86.44 206 THR A CA 1
ATOM 1641 C C . THR A 1 206 ? 24.348 3.665 -57.979 1.00 86.44 206 THR A C 1
ATOM 1643 O O . THR A 1 206 ? 24.154 3.553 -59.185 1.00 86.44 206 THR A O 1
ATOM 1646 N N . THR A 1 207 ? 24.270 4.849 -57.361 1.00 86.12 207 THR A N 1
ATOM 1647 C CA . THR A 1 207 ? 23.926 6.112 -58.042 1.00 86.12 207 THR A CA 1
ATOM 1648 C C . THR A 1 207 ? 24.933 6.485 -59.135 1.00 86.12 207 THR A C 1
ATOM 1650 O O . THR A 1 207 ? 24.540 6.875 -60.231 1.00 86.12 207 THR A O 1
ATOM 1653 N N . VAL A 1 208 ? 26.242 6.321 -58.899 1.00 88.44 208 VAL A N 1
ATOM 1654 C CA . VAL A 1 208 ? 27.259 6.544 -59.945 1.00 88.44 208 VAL A CA 1
ATOM 1655 C C . VAL A 1 208 ? 27.078 5.561 -61.106 1.00 88.44 208 VAL A C 1
ATOM 1657 O O . VAL A 1 208 ? 27.150 5.968 -62.263 1.00 88.44 208 VAL A O 1
ATOM 1660 N N . ILE A 1 209 ? 26.795 4.289 -60.818 1.00 87.44 209 ILE A N 1
ATOM 1661 C CA . ILE A 1 209 ? 26.518 3.270 -61.837 1.00 87.44 209 ILE A CA 1
ATOM 1662 C C . ILE A 1 209 ? 25.249 3.624 -62.638 1.00 87.44 209 ILE A C 1
ATOM 1664 O O . ILE A 1 209 ? 25.287 3.571 -63.868 1.00 87.44 209 ILE A O 1
ATOM 1668 N N . GLN A 1 210 ? 24.165 4.052 -61.979 1.00 85.62 210 GLN A N 1
ATOM 1669 C CA . GLN A 1 210 ? 22.934 4.528 -62.629 1.00 85.62 210 GLN A CA 1
ATOM 1670 C C . GLN A 1 210 ? 23.223 5.699 -63.584 1.00 85.62 210 GLN A C 1
ATOM 1672 O O . GLN A 1 210 ? 22.879 5.616 -64.764 1.00 85.62 210 GLN A O 1
ATOM 1677 N N . HIS A 1 211 ? 23.937 6.734 -63.126 1.00 85.69 211 HIS A N 1
ATOM 1678 C CA . HIS A 1 211 ? 24.322 7.878 -63.960 1.00 85.69 211 HIS A CA 1
ATOM 1679 C C . HIS A 1 211 ? 25.207 7.487 -65.156 1.00 85.69 211 HIS A C 1
ATOM 1681 O O . HIS A 1 211 ? 25.028 8.009 -66.257 1.00 85.69 211 HIS A O 1
ATOM 1687 N N . VAL A 1 212 ? 26.153 6.556 -64.978 1.00 88.25 212 VAL A N 1
ATOM 1688 C CA . VAL A 1 212 ? 27.010 6.072 -66.075 1.00 88.25 212 VAL A CA 1
ATOM 1689 C C . VAL A 1 212 ? 26.191 5.307 -67.117 1.00 88.25 212 VAL A C 1
ATOM 1691 O O . VAL A 1 212 ? 26.370 5.543 -68.313 1.00 88.25 212 VAL A O 1
ATOM 1694 N N . PHE A 1 213 ? 25.259 4.443 -66.700 1.00 86.12 213 PHE A N 1
ATOM 1695 C CA . PHE A 1 213 ? 24.376 3.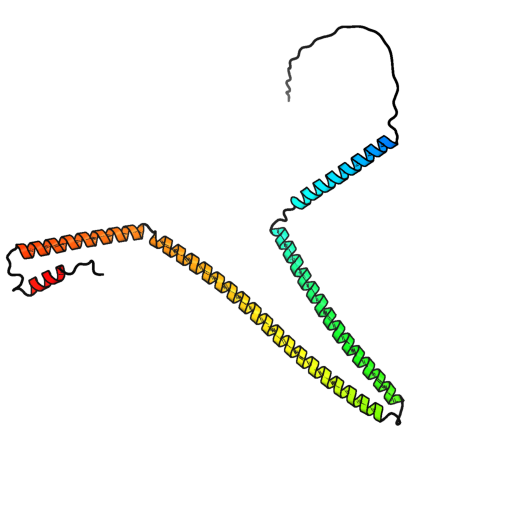738 -67.633 1.00 86.12 213 PHE A CA 1
ATOM 1696 C C . PHE A 1 213 ? 23.425 4.687 -68.373 1.00 86.12 213 PHE A C 1
ATOM 1698 O O . PHE A 1 213 ? 23.301 4.572 -69.592 1.00 86.12 213 PHE A O 1
ATOM 1705 N N . GLN A 1 214 ? 22.822 5.666 -67.689 1.00 82.62 214 GLN A N 1
ATOM 1706 C CA . GLN A 1 214 ? 22.034 6.726 -68.333 1.00 82.62 214 GLN A CA 1
ATOM 1707 C C . GLN A 1 214 ? 22.865 7.485 -69.375 1.00 82.62 214 GLN A C 1
ATOM 1709 O O . GLN A 1 214 ? 22.463 7.584 -70.533 1.00 82.62 214 GLN A O 1
ATOM 1714 N N . GLY A 1 215 ? 24.048 7.978 -68.992 1.00 85.19 215 GLY A N 1
ATOM 1715 C CA . GLY A 1 215 ? 24.936 8.729 -69.880 1.00 85.19 215 GLY A CA 1
ATOM 1716 C C . GLY A 1 215 ? 25.381 7.924 -71.104 1.00 85.19 215 GLY A C 1
ATOM 1717 O O . GLY A 1 215 ? 25.446 8.471 -72.204 1.00 85.19 215 GLY A O 1
ATOM 1718 N N . LEU A 1 216 ? 25.621 6.619 -70.943 1.00 86.94 216 LEU A N 1
ATOM 1719 C CA . LEU A 1 216 ? 25.966 5.722 -72.047 1.00 86.94 216 LEU A CA 1
ATOM 1720 C C . LEU A 1 216 ? 24.784 5.500 -73.003 1.00 86.94 216 LEU A C 1
ATOM 1722 O O . LEU A 1 216 ? 24.971 5.577 -74.217 1.00 86.94 216 LEU A O 1
ATOM 1726 N N . ILE A 1 217 ? 23.571 5.276 -72.481 1.00 83.62 217 ILE A N 1
ATOM 1727 C CA . ILE A 1 217 ? 22.357 5.113 -73.298 1.00 83.62 217 ILE A CA 1
ATOM 1728 C C . ILE A 1 217 ? 22.068 6.405 -74.072 1.00 83.62 217 ILE A C 1
ATOM 1730 O O . ILE A 1 217 ? 21.917 6.360 -75.292 1.00 83.62 217 ILE A O 1
ATOM 1734 N N . LEU A 1 218 ? 22.086 7.564 -73.407 1.00 81.44 218 LEU A N 1
ATOM 1735 C CA . LEU A 1 218 ? 21.883 8.870 -74.046 1.00 81.44 218 LEU A CA 1
ATOM 1736 C C . LEU A 1 218 ? 22.977 9.188 -75.085 1.00 81.44 218 LEU A C 1
ATOM 1738 O O . LEU A 1 218 ? 22.681 9.690 -76.170 1.00 81.44 218 LEU A O 1
ATOM 1742 N N . GLY A 1 219 ? 24.238 8.862 -74.785 1.00 82.31 219 GLY A N 1
ATOM 1743 C CA . GLY A 1 219 ? 25.387 9.092 -75.667 1.00 82.31 219 GLY A CA 1
ATOM 1744 C C . GLY A 1 219 ? 25.480 8.145 -76.871 1.00 82.31 219 GLY A C 1
ATOM 1745 O O . GLY A 1 219 ? 26.115 8.491 -77.867 1.00 82.31 219 GLY A O 1
ATOM 1746 N N . SER A 1 220 ? 24.827 6.980 -76.816 1.00 82.88 220 SER A N 1
ATOM 1747 C CA . SER A 1 220 ? 24.874 5.944 -77.864 1.00 82.88 220 SER A CA 1
ATOM 1748 C C . SER A 1 220 ? 24.241 6.348 -79.203 1.00 82.88 220 SER A C 1
ATOM 1750 O O . SER A 1 220 ? 24.447 5.669 -80.208 1.00 82.88 220 SER A O 1
ATOM 1752 N N . LYS A 1 221 ? 23.460 7.441 -79.227 1.00 73.88 221 LYS A N 1
ATOM 1753 C CA . LYS A 1 221 ? 22.596 7.870 -80.347 1.00 73.88 221 LYS A CA 1
ATOM 1754 C C . LYS A 1 221 ? 21.530 6.844 -80.770 1.00 73.88 221 LYS A C 1
ATOM 1756 O O . LYS A 1 221 ? 20.875 7.044 -81.791 1.00 73.88 221 LYS A O 1
ATOM 1761 N N . THR A 1 222 ? 21.316 5.778 -80.000 1.00 76.75 222 THR A N 1
ATOM 1762 C CA . THR A 1 222 ? 20.163 4.884 -80.159 1.00 76.75 222 THR A CA 1
ATOM 1763 C C . THR A 1 222 ? 18.878 5.642 -79.822 1.00 76.75 222 THR A C 1
ATOM 1765 O O . THR A 1 222 ? 18.850 6.414 -78.863 1.00 76.75 222 THR A O 1
ATOM 1768 N N . ASN A 1 223 ? 17.802 5.430 -80.588 1.00 78.00 223 ASN A N 1
ATOM 1769 C CA . ASN A 1 223 ? 16.540 6.155 -80.412 1.00 78.00 223 ASN A CA 1
ATOM 1770 C C . ASN A 1 223 ? 15.702 5.572 -79.253 1.00 78.00 223 ASN A C 1
ATOM 1772 O O . ASN A 1 223 ? 14.629 5.001 -79.437 1.00 78.00 223 ASN A O 1
ATOM 1776 N N . TRP A 1 224 ? 16.233 5.688 -78.033 1.00 78.44 224 TRP A N 1
ATOM 1777 C CA . TRP A 1 224 ? 15.715 5.097 -76.789 1.00 78.44 224 TRP A CA 1
ATOM 1778 C C . TRP A 1 224 ? 14.287 5.532 -76.413 1.00 78.44 224 TRP A C 1
ATOM 1780 O O . TRP A 1 224 ? 13.671 4.907 -75.557 1.00 78.44 224 TRP A O 1
ATOM 1790 N N . ALA A 1 225 ? 13.758 6.591 -77.034 1.00 76.94 225 ALA A N 1
ATOM 1791 C CA . ALA A 1 225 ? 12.384 7.050 -76.844 1.00 76.94 225 ALA A CA 1
ATOM 1792 C C . ALA A 1 225 ? 11.352 6.280 -77.698 1.00 76.94 225 ALA A C 1
ATOM 1794 O O . ALA A 1 225 ? 10.175 6.245 -77.332 1.00 76.94 225 ALA A O 1
ATOM 1795 N N . GLU A 1 226 ? 11.779 5.669 -78.812 1.00 80.12 226 GLU A N 1
ATOM 1796 C CA . GLU A 1 226 ? 10.930 4.841 -79.688 1.00 80.12 226 GLU A CA 1
ATOM 1797 C C . GLU A 1 226 ? 10.838 3.391 -79.193 1.00 80.12 226 GLU A C 1
ATOM 1799 O O . GLU A 1 226 ? 9.781 2.768 -79.297 1.00 80.12 226 GLU A O 1
ATOM 1804 N N . ASP A 1 227 ? 11.916 2.862 -78.607 1.00 84.06 227 ASP A N 1
ATOM 1805 C CA . ASP A 1 227 ? 11.908 1.550 -77.958 1.00 84.06 227 ASP A CA 1
ATOM 1806 C C . ASP A 1 227 ? 11.287 1.640 -76.554 1.00 84.06 227 ASP A C 1
ATOM 1808 O O . ASP A 1 227 ? 11.849 2.224 -75.624 1.00 84.06 227 ASP A O 1
ATOM 1812 N N . SER A 1 228 ? 10.122 1.008 -76.386 1.00 81.56 228 SER A N 1
ATOM 1813 C CA . SER A 1 228 ? 9.402 0.973 -75.112 1.00 81.56 228 SER A CA 1
ATOM 1814 C C . SER A 1 228 ? 10.205 0.341 -73.970 1.00 81.56 228 SER A C 1
ATOM 1816 O O . SER A 1 228 ? 9.987 0.729 -72.822 1.00 81.56 228 SER A O 1
ATOM 1818 N N . ALA A 1 229 ? 11.103 -0.610 -74.250 1.00 81.56 229 ALA A N 1
ATOM 1819 C CA . ALA A 1 229 ? 11.906 -1.277 -73.227 1.00 81.56 229 ALA A CA 1
ATOM 1820 C C . ALA A 1 229 ? 13.043 -0.371 -72.733 1.00 81.56 229 ALA A C 1
ATOM 1822 O O . ALA A 1 229 ? 13.216 -0.193 -71.527 1.00 81.56 229 ALA A O 1
ATOM 1823 N N . LEU A 1 230 ? 13.773 0.274 -73.652 1.00 79.25 230 LEU A N 1
ATOM 1824 C CA . LEU A 1 230 ? 14.805 1.254 -73.292 1.00 79.25 230 LEU A CA 1
ATOM 1825 C C . LEU A 1 230 ? 14.209 2.469 -72.572 1.00 79.25 230 LEU A C 1
ATOM 1827 O O . LEU A 1 230 ? 14.780 2.923 -71.580 1.00 79.25 230 LEU A O 1
ATOM 1831 N N . ARG A 1 231 ? 13.038 2.953 -73.007 1.00 80.19 231 ARG A N 1
ATOM 1832 C CA . ARG A 1 231 ? 12.326 4.050 -72.339 1.00 80.19 231 ARG A CA 1
ATOM 1833 C C . ARG A 1 231 ? 11.981 3.712 -70.889 1.00 80.19 231 ARG A C 1
ATOM 1835 O O . ARG A 1 231 ? 12.163 4.553 -70.013 1.00 80.19 231 ARG A O 1
ATOM 1842 N N . GLU A 1 232 ? 11.492 2.501 -70.625 1.00 82.62 232 GLU A N 1
ATOM 1843 C CA . GLU A 1 232 ? 11.190 2.059 -69.261 1.00 82.62 232 GLU A CA 1
ATOM 1844 C C . GLU A 1 232 ? 12.458 1.953 -68.403 1.00 82.62 232 GLU A C 1
ATOM 1846 O O . GLU A 1 232 ? 12.475 2.468 -67.287 1.00 82.62 232 GLU A O 1
ATOM 1851 N N . ILE A 1 233 ? 13.535 1.365 -68.935 1.00 82.56 233 ILE A N 1
ATOM 1852 C CA . ILE A 1 233 ? 14.817 1.233 -68.227 1.00 82.56 233 ILE A CA 1
ATOM 1853 C C . ILE A 1 233 ? 15.373 2.612 -67.840 1.00 82.56 233 ILE A C 1
ATOM 1855 O O . ILE A 1 233 ? 15.705 2.828 -66.676 1.00 82.56 233 ILE A O 1
ATOM 1859 N N . VAL A 1 234 ? 15.424 3.574 -68.769 1.00 80.12 234 VAL A N 1
ATOM 1860 C CA . VAL A 1 234 ? 15.931 4.933 -68.488 1.00 80.12 234 VAL A CA 1
ATOM 1861 C C . VAL A 1 234 ? 15.098 5.630 -67.401 1.00 80.12 234 VAL A C 1
ATOM 1863 O O . VAL A 1 234 ? 15.673 6.149 -66.445 1.00 80.12 234 VAL A O 1
ATOM 1866 N N . LEU A 1 235 ? 13.763 5.558 -67.480 1.00 79.75 235 LEU A N 1
ATOM 1867 C CA . LEU A 1 235 ? 12.846 6.133 -66.480 1.00 79.75 235 LEU A CA 1
ATOM 1868 C C . LEU A 1 235 ? 12.892 5.425 -65.113 1.00 79.75 235 LEU A C 1
ATOM 1870 O O . LEU A 1 235 ? 12.513 6.011 -64.099 1.00 79.75 235 LEU A O 1
ATOM 1874 N N . GLN A 1 236 ? 13.307 4.157 -65.058 1.00 80.50 236 GLN A N 1
ATOM 1875 C CA . GLN A 1 236 ? 13.555 3.457 -63.794 1.00 80.50 236 GLN A CA 1
ATOM 1876 C C . GLN A 1 236 ? 14.908 3.850 -63.188 1.00 80.50 236 GLN A C 1
ATOM 1878 O O . GLN A 1 236 ? 14.989 4.012 -61.973 1.00 80.50 236 GLN A O 1
ATOM 1883 N N . LEU A 1 237 ? 15.945 4.059 -64.009 1.00 77.88 237 LEU A N 1
ATOM 1884 C CA . LEU A 1 237 ? 17.252 4.543 -63.548 1.00 77.88 237 LEU A CA 1
ATOM 1885 C C . LEU A 1 237 ? 17.199 5.993 -63.037 1.00 77.88 237 LEU A C 1
ATOM 1887 O O . LEU A 1 237 ? 17.996 6.345 -62.178 1.00 77.88 237 LEU A O 1
ATOM 1891 N N . GLU A 1 238 ? 16.281 6.820 -63.546 1.00 67.94 238 GLU A N 1
ATOM 1892 C CA . GLU A 1 238 ? 16.045 8.210 -63.101 1.00 67.94 238 GLU A CA 1
ATOM 1893 C C . GLU A 1 238 ? 15.413 8.311 -61.696 1.00 67.94 238 GLU A C 1
ATOM 1895 O O . GLU A 1 238 ? 15.394 9.379 -61.088 1.00 67.94 238 GLU A O 1
ATOM 1900 N N . LYS A 1 239 ? 14.916 7.201 -61.135 1.00 73.94 239 LYS A N 1
ATOM 1901 C CA . LYS A 1 239 ? 14.384 7.170 -59.767 1.00 73.94 239 LYS A CA 1
ATOM 1902 C C . LYS A 1 239 ? 15.521 7.010 -58.766 1.00 73.94 239 LYS A C 1
ATOM 1904 O O . LYS A 1 239 ? 15.952 5.892 -58.475 1.00 73.94 239 LYS A O 1
ATOM 1909 N N . ASP A 1 240 ? 15.969 8.130 -58.209 1.00 61.16 240 ASP A N 1
ATOM 1910 C CA . ASP A 1 240 ? 16.997 8.137 -57.174 1.00 61.16 240 ASP A CA 1
ATOM 1911 C C . ASP A 1 240 ? 16.606 7.287 -55.951 1.00 61.16 240 ASP A C 1
ATOM 1913 O O . ASP A 1 240 ? 15.563 7.477 -55.311 1.00 61.16 240 ASP A O 1
ATOM 1917 N N . LEU A 1 241 ? 17.534 6.412 -55.552 1.00 63.41 241 LEU A N 1
ATOM 1918 C CA . LEU A 1 241 ? 17.479 5.596 -54.329 1.00 63.41 241 LEU A CA 1
ATOM 1919 C C . LEU A 1 241 ? 17.506 6.425 -53.028 1.00 63.41 241 LEU A C 1
ATOM 1921 O O . LEU A 1 241 ? 17.447 5.863 -51.940 1.00 63.41 241 LEU A O 1
ATOM 1925 N N . THR A 1 242 ? 17.596 7.753 -53.125 1.00 55.44 242 THR A N 1
ATOM 1926 C CA . THR A 1 242 ? 17.555 8.705 -52.004 1.00 55.44 242 THR A CA 1
ATOM 1927 C C . THR A 1 242 ? 16.142 8.953 -51.463 1.00 55.44 242 THR A C 1
ATOM 1929 O O . THR A 1 242 ? 15.994 9.659 -50.468 1.00 55.44 242 THR A O 1
ATOM 1932 N N . THR A 1 243 ? 15.112 8.380 -52.097 1.00 44.88 243 THR A N 1
ATOM 1933 C CA . THR A 1 243 ? 13.688 8.627 -51.792 1.00 44.88 243 THR A CA 1
ATOM 1934 C C . THR A 1 243 ? 13.033 7.519 -50.943 1.00 44.88 243 THR A C 1
ATOM 1936 O O . THR A 1 243 ? 11.836 7.260 -51.084 1.00 44.88 243 THR A O 1
ATOM 1939 N N . ILE A 1 244 ? 13.814 6.843 -50.088 1.00 42.22 244 ILE A N 1
ATOM 1940 C CA . ILE A 1 244 ? 13.372 5.805 -49.132 1.00 42.22 244 ILE A CA 1
ATOM 1941 C C . ILE A 1 244 ? 13.825 6.193 -47.720 1.00 42.22 244 ILE A C 1
ATOM 1943 O O . ILE A 1 244 ? 15.035 6.467 -47.560 1.00 42.22 244 ILE A O 1
#

pLDDT: mean 79.34, std 18.36, range [29.38, 97.19]